Protein AF-A0A2S7T5H2-F1 (afdb_monomer_lite)

Radius of gyration: 24.54 Å; chains: 1; bounding box: 78×49×72 Å

Structure (mmCIF, N/CA/C/O backbone):
data_AF-A0A2S7T5H2-F1
#
_entry.id   AF-A0A2S7T5H2-F1
#
loop_
_atom_site.group_PDB
_atom_site.id
_atom_site.type_symbol
_atom_site.label_atom_id
_atom_site.label_alt_id
_atom_site.label_comp_id
_atom_site.label_asym_id
_atom_site.label_entity_id
_atom_site.label_seq_id
_atom_site.pdbx_PDB_ins_code
_atom_site.Cartn_x
_atom_site.Cartn_y
_atom_site.Cartn_z
_atom_site.occupancy
_atom_site.B_iso_or_equiv
_atom_site.auth_seq_id
_atom_site.auth_comp_id
_atom_site.auth_asym_id
_atom_site.auth_atom_id
_atom_site.pdbx_PDB_model_num
ATOM 1 N N . MET A 1 1 ? 36.078 -33.118 -36.256 1.00 51.78 1 MET A N 1
ATOM 2 C CA . MET A 1 1 ? 34.984 -33.025 -35.259 1.00 51.78 1 MET A CA 1
ATOM 3 C C . MET A 1 1 ? 35.254 -32.092 -34.068 1.00 51.78 1 MET A C 1
ATOM 5 O O . MET A 1 1 ? 34.296 -31.678 -33.442 1.00 51.78 1 MET A O 1
ATOM 9 N N . LYS A 1 2 ? 36.499 -31.677 -33.762 1.00 50.22 2 LYS A N 1
ATOM 10 C CA . LYS A 1 2 ? 36.780 -30.757 -32.631 1.00 50.22 2 LYS A CA 1
ATOM 11 C C . LYS A 1 2 ? 36.520 -29.261 -32.909 1.00 50.22 2 LYS A C 1
ATOM 13 O O . LYS A 1 2 ? 36.344 -28.498 -31.971 1.00 50.22 2 LYS A O 1
ATOM 18 N N . LYS A 1 3 ? 36.456 -28.838 -34.181 1.00 55.59 3 LYS A N 1
ATOM 19 C CA . LYS A 1 3 ? 36.295 -27.418 -34.568 1.00 55.59 3 LYS A CA 1
ATOM 20 C C . LYS A 1 3 ? 34.864 -26.875 -34.411 1.00 55.59 3 LYS A C 1
ATOM 22 O O . LYS A 1 3 ? 34.695 -25.672 -34.287 1.00 55.59 3 LYS A O 1
ATOM 27 N N . TYR A 1 4 ? 33.855 -27.747 -34.354 1.00 61.84 4 TYR A N 1
ATOM 28 C CA . TYR A 1 4 ? 32.453 -27.348 -34.154 1.00 61.84 4 TYR A CA 1
ATOM 29 C C . TYR A 1 4 ? 32.050 -27.272 -32.673 1.00 61.84 4 TYR A C 1
ATOM 31 O O . TYR A 1 4 ? 31.053 -26.639 -32.345 1.00 61.84 4 TYR A O 1
ATOM 39 N N . LEU A 1 5 ? 32.849 -27.854 -31.768 1.00 54.78 5 LEU A N 1
ATOM 40 C CA . LEU A 1 5 ? 32.591 -27.816 -30.324 1.00 54.78 5 LEU A CA 1
ATOM 41 C C . LEU A 1 5 ? 32.788 -26.401 -29.745 1.00 54.78 5 LEU A C 1
ATOM 43 O O . LEU A 1 5 ? 32.060 -25.991 -28.850 1.00 54.78 5 LEU A O 1
ATOM 47 N N . LEU A 1 6 ? 33.720 -25.628 -30.315 1.00 53.41 6 LEU A N 1
ATOM 48 C CA . LEU A 1 6 ? 33.938 -24.219 -29.965 1.00 53.41 6 LEU A CA 1
ATOM 49 C C . LEU A 1 6 ? 32.819 -23.299 -30.479 1.00 53.41 6 LEU A C 1
ATOM 51 O O . LEU A 1 6 ? 32.492 -22.318 -29.820 1.00 53.41 6 LEU A O 1
ATOM 55 N N . LEU A 1 7 ? 32.187 -23.639 -31.610 1.00 53.66 7 LEU A N 1
ATOM 56 C CA . LEU A 1 7 ? 31.058 -22.875 -32.151 1.00 53.66 7 LEU A CA 1
ATOM 57 C C . LEU A 1 7 ? 29.804 -23.026 -31.270 1.00 53.66 7 LEU A C 1
ATOM 59 O O . LEU A 1 7 ? 29.062 -22.069 -31.074 1.00 53.66 7 LEU A O 1
ATOM 63 N N . LEU A 1 8 ? 29.602 -24.213 -30.689 1.00 53.59 8 LEU A N 1
ATOM 64 C CA . LEU A 1 8 ? 28.464 -24.508 -29.811 1.00 53.59 8 LEU A CA 1
ATOM 65 C C . LEU A 1 8 ? 28.599 -23.841 -28.428 1.00 53.59 8 LEU A C 1
ATOM 67 O O . LEU A 1 8 ? 27.596 -23.482 -27.817 1.00 53.59 8 LEU A O 1
ATOM 71 N N . LEU A 1 9 ? 29.835 -23.600 -27.972 1.00 53.38 9 LEU A N 1
ATOM 72 C CA . LEU A 1 9 ? 30.137 -22.865 -26.736 1.00 53.38 9 LEU A CA 1
ATOM 73 C C . LEU A 1 9 ? 29.983 -21.338 -26.891 1.00 53.38 9 LEU A C 1
ATOM 75 O O . LEU A 1 9 ? 29.712 -20.652 -25.910 1.00 53.38 9 LEU A O 1
ATOM 79 N N . GLY A 1 10 ? 30.096 -20.808 -28.115 1.00 52.75 10 GLY A N 1
ATOM 80 C CA . GLY A 1 10 ? 29.896 -19.382 -28.408 1.00 52.75 10 GLY A CA 1
ATOM 81 C C . GLY A 1 10 ? 28.429 -18.931 -28.396 1.00 52.75 10 GLY A C 1
ATOM 82 O O . GLY A 1 10 ? 28.148 -17.779 -28.078 1.00 52.75 10 GLY A O 1
ATOM 83 N N . ILE A 1 11 ? 27.480 -19.831 -28.677 1.00 55.59 11 ILE A N 1
ATOM 84 C CA . ILE A 1 11 ? 26.038 -19.508 -28.718 1.00 55.59 11 ILE A CA 1
ATOM 85 C C . ILE A 1 11 ? 25.445 -19.389 -27.298 1.00 55.59 11 ILE A C 1
ATOM 87 O O . ILE A 1 11 ? 24.488 -18.648 -27.085 1.00 55.59 11 ILE A O 1
ATOM 91 N N . ALA A 1 12 ? 26.053 -20.038 -26.299 1.00 53.06 12 ALA A N 1
ATOM 92 C CA . ALA A 1 12 ? 25.627 -19.961 -24.898 1.00 53.06 12 ALA A CA 1
ATOM 93 C C . ALA A 1 12 ? 26.000 -18.636 -24.198 1.00 53.06 12 ALA A C 1
ATOM 95 O O . ALA A 1 12 ? 25.532 -18.378 -23.092 1.00 53.06 12 ALA A O 1
ATOM 96 N N . ALA A 1 13 ? 26.822 -17.791 -24.832 1.00 50.38 13 ALA A N 1
ATOM 97 C CA . ALA A 1 13 ? 27.220 -16.482 -24.312 1.00 50.38 13 ALA A CA 1
ATOM 98 C C . ALA A 1 13 ? 26.297 -15.335 -24.766 1.00 50.38 13 ALA A C 1
ATOM 100 O O . ALA A 1 13 ? 26.603 -14.170 -24.506 1.00 50.38 13 ALA A O 1
ATOM 101 N N . LEU A 1 14 ? 25.169 -15.639 -25.424 1.00 53.03 14 LEU A N 1
ATOM 102 C CA . LEU A 1 14 ? 24.100 -14.664 -25.629 1.00 53.03 14 LEU A CA 1
ATOM 103 C C . LEU A 1 14 ? 23.556 -14.266 -24.258 1.00 53.03 14 LEU A C 1
ATOM 105 O O . LEU A 1 14 ? 22.725 -14.954 -23.666 1.00 53.03 14 LEU A O 1
ATOM 109 N N . GLN A 1 15 ? 24.094 -13.166 -23.738 1.00 51.53 15 GLN A N 1
ATOM 110 C CA . GLN A 1 15 ? 23.648 -12.555 -22.504 1.00 51.53 15 GLN A CA 1
ATOM 111 C C . GLN A 1 15 ? 22.156 -12.280 -22.622 1.00 51.53 15 GLN A C 1
ATOM 113 O O . GLN A 1 15 ? 21.706 -11.437 -23.398 1.00 51.53 15 GLN A O 1
ATOM 118 N N . ILE A 1 16 ? 21.387 -13.038 -21.849 1.00 58.47 16 ILE A N 1
ATOM 119 C CA . ILE A 1 16 ? 19.992 -12.752 -21.581 1.00 58.47 16 ILE A CA 1
ATOM 120 C C . ILE A 1 16 ? 20.013 -11.433 -20.807 1.00 58.47 16 ILE A C 1
ATOM 122 O O . ILE A 1 16 ? 20.177 -11.432 -19.589 1.00 58.47 16 ILE A O 1
ATOM 126 N N . ASN A 1 17 ? 19.909 -10.304 -21.511 1.00 60.06 17 ASN A N 1
ATOM 127 C CA . ASN A 1 17 ? 19.588 -9.019 -20.902 1.00 60.06 17 ASN A CA 1
ATOM 128 C C . ASN A 1 17 ? 18.164 -9.151 -20.359 1.00 60.06 17 ASN A C 1
ATOM 130 O O . ASN A 1 17 ? 17.188 -8.855 -21.048 1.00 60.06 17 ASN A O 1
ATOM 134 N N . ALA A 1 18 ? 18.038 -9.724 -19.163 1.00 67.00 18 ALA A N 1
ATOM 135 C CA . ALA A 1 18 ? 16.755 -9.907 -18.522 1.00 67.00 18 ALA A CA 1
ATOM 136 C C . ALA A 1 18 ? 16.151 -8.520 -18.298 1.00 67.00 18 ALA A C 1
ATOM 138 O O . ALA A 1 18 ? 16.753 -7.667 -17.653 1.00 67.00 18 ALA A O 1
ATOM 139 N N . GLN A 1 19 ? 14.976 -8.301 -18.877 1.00 81.00 19 GLN A N 1
ATOM 140 C CA . GLN A 1 19 ? 14.151 -7.141 -18.586 1.00 81.00 19 GLN A CA 1
ATOM 141 C C . GLN A 1 19 ? 13.723 -7.216 -17.123 1.00 81.00 19 GLN A C 1
ATOM 143 O O . GLN A 1 19 ? 13.052 -8.182 -16.741 1.00 81.00 19 GLN A O 1
ATOM 148 N N . THR A 1 20 ? 14.118 -6.233 -16.316 1.00 88.69 20 THR A N 1
ATOM 149 C CA . THR A 1 20 ? 13.846 -6.228 -14.874 1.00 88.69 20 THR A CA 1
ATOM 150 C C . THR A 1 20 ? 13.234 -4.915 -14.423 1.00 88.69 20 THR A C 1
ATOM 152 O O . THR A 1 20 ? 13.691 -3.841 -14.807 1.00 88.69 20 THR A O 1
ATOM 155 N N . VAL A 1 21 ? 12.204 -5.014 -13.584 1.00 92.81 21 VAL A N 1
ATOM 156 C CA . VAL A 1 21 ? 11.556 -3.886 -12.908 1.00 92.81 21 VAL A CA 1
ATOM 157 C C . VAL A 1 21 ? 11.598 -4.138 -11.407 1.00 92.81 21 VAL A C 1
ATOM 159 O O . VAL A 1 21 ? 10.863 -4.982 -10.895 1.00 92.81 21 VAL A O 1
ATOM 162 N N . GLU A 1 22 ? 12.450 -3.406 -10.700 1.00 95.62 22 GLU A N 1
ATOM 163 C CA . GLU A 1 22 ? 12.678 -3.584 -9.265 1.00 95.62 22 GLU A CA 1
ATOM 164 C C . GLU A 1 22 ? 12.319 -2.310 -8.510 1.00 95.62 22 GLU A C 1
ATOM 166 O O . GLU A 1 22 ? 12.604 -1.196 -8.947 1.00 95.62 22 GLU A O 1
ATOM 171 N N . GLY A 1 23 ? 11.682 -2.454 -7.352 1.00 97.06 23 GLY A N 1
ATOM 172 C CA . GLY A 1 23 ? 11.267 -1.288 -6.590 1.00 97.06 23 GLY A CA 1
ATOM 173 C C . GLY A 1 23 ? 10.678 -1.603 -5.231 1.00 97.06 23 GLY A C 1
ATOM 174 O O . GLY A 1 23 ? 10.750 -2.720 -4.712 1.00 97.06 23 GLY A O 1
ATOM 175 N N . LYS A 1 24 ? 10.095 -0.581 -4.612 1.00 98.38 24 LYS A N 1
ATOM 176 C CA . LYS A 1 24 ? 9.471 -0.682 -3.295 1.00 98.38 24 LYS A CA 1
ATOM 177 C C . LYS A 1 24 ? 8.412 0.383 -3.073 1.00 98.38 24 LYS A C 1
ATOM 179 O O . LYS A 1 24 ? 8.533 1.518 -3.531 1.00 98.38 24 LYS A O 1
ATOM 184 N N . LEU A 1 25 ? 7.426 0.015 -2.269 1.00 98.31 25 LEU A N 1
ATOM 185 C CA . LEU A 1 25 ? 6.516 0.936 -1.613 1.00 98.31 25 LEU A CA 1
ATOM 186 C C . LEU A 1 25 ? 6.963 1.164 -0.171 1.00 98.31 25 LEU A C 1
ATOM 188 O O . LEU A 1 25 ? 7.441 0.253 0.508 1.00 98.31 25 LEU A O 1
ATOM 192 N N . THR A 1 26 ? 6.786 2.386 0.317 1.00 98.38 26 THR A N 1
ATOM 193 C CA . THR A 1 26 ? 6.991 2.720 1.728 1.00 98.38 26 THR A CA 1
ATOM 194 C C . THR A 1 26 ? 5.919 3.679 2.217 1.00 98.38 26 THR A C 1
ATOM 196 O O . THR A 1 26 ? 5.378 4.462 1.440 1.00 98.38 26 THR A O 1
ATOM 199 N N . LEU A 1 27 ? 5.631 3.628 3.514 1.00 97.88 27 LEU A N 1
ATOM 200 C CA . LEU A 1 27 ? 4.761 4.560 4.214 1.00 97.88 27 LEU A CA 1
ATOM 201 C C . LEU A 1 27 ? 5.611 5.319 5.225 1.00 97.88 27 LEU A C 1
ATOM 203 O O . LEU A 1 27 ? 6.198 4.704 6.118 1.00 97.88 27 LEU A O 1
ATOM 207 N N . ASN A 1 28 ? 5.734 6.635 5.054 1.00 96.62 28 ASN A N 1
ATOM 208 C CA . ASN A 1 28 ? 6.635 7.469 5.860 1.00 96.62 28 ASN A CA 1
ATOM 209 C C . ASN A 1 28 ? 8.066 6.879 5.923 1.00 96.62 28 ASN A C 1
ATOM 211 O O . ASN A 1 28 ? 8.692 6.822 6.980 1.00 96.62 28 ASN A O 1
ATOM 215 N N . GLY A 1 29 ? 8.554 6.360 4.788 1.00 96.69 29 GLY A N 1
ATOM 216 C CA . GLY A 1 29 ? 9.884 5.754 4.650 1.00 96.69 29 GLY A CA 1
ATOM 217 C C . GLY A 1 29 ? 10.025 4.316 5.166 1.00 96.69 29 GLY A C 1
ATOM 218 O O . GLY A 1 29 ? 11.095 3.729 5.018 1.00 96.69 29 GLY A O 1
ATOM 219 N N . LYS A 1 30 ? 8.971 3.712 5.731 1.00 98.06 30 LYS A N 1
ATOM 220 C CA . LYS A 1 30 ? 8.996 2.342 6.270 1.00 98.06 30 LYS A CA 1
ATOM 221 C C . LYS A 1 30 ? 8.256 1.364 5.357 1.00 98.06 30 LYS A C 1
ATOM 223 O O . LYS A 1 30 ? 7.180 1.674 4.858 1.00 98.06 30 LYS A O 1
ATOM 228 N N . SER A 1 31 ? 8.799 0.160 5.174 1.00 97.12 31 SER A N 1
ATOM 229 C CA . SER A 1 31 ? 8.114 -0.942 4.470 1.00 97.12 31 SER A CA 1
ATOM 230 C C . SER A 1 31 ? 7.052 -1.624 5.338 1.00 97.12 31 SER A C 1
ATOM 232 O O . SER A 1 31 ? 6.100 -2.199 4.817 1.00 97.12 31 SER A O 1
ATOM 234 N N . LYS A 1 32 ? 7.192 -1.542 6.668 1.00 98.19 32 LYS A N 1
ATOM 235 C CA . LYS A 1 32 ? 6.207 -2.024 7.637 1.00 98.19 32 LYS A CA 1
ATOM 236 C C . LYS A 1 32 ? 6.018 -1.027 8.776 1.00 98.19 32 LYS A C 1
ATOM 238 O O . LYS A 1 32 ? 7.002 -0.549 9.340 1.00 98.19 32 LYS A O 1
ATOM 243 N N . THR A 1 33 ? 4.774 -0.722 9.143 1.00 97.62 33 THR A N 1
ATOM 244 C CA . THR A 1 33 ? 4.488 0.173 10.276 1.00 97.62 33 THR A CA 1
ATOM 245 C C . THR A 1 33 ? 3.151 -0.121 10.970 1.00 97.62 33 THR A C 1
ATOM 247 O O . THR A 1 33 ? 2.393 -0.995 10.545 1.00 97.62 33 THR A O 1
ATOM 250 N N . THR A 1 34 ? 2.882 0.593 12.059 1.00 96.75 34 THR A N 1
ATOM 251 C CA . THR A 1 34 ? 1.607 0.586 12.781 1.00 96.75 34 THR A CA 1
ATOM 252 C C . THR A 1 34 ? 1.130 2.028 12.891 1.00 96.75 34 THR A C 1
ATOM 254 O O . THR A 1 34 ? 1.913 2.903 13.253 1.00 96.75 34 THR A O 1
ATOM 257 N N . LEU A 1 35 ? -0.128 2.270 12.539 1.00 94.50 35 LEU A N 1
ATOM 258 C CA . LEU A 1 35 ? -0.791 3.561 12.617 1.00 94.50 35 LEU A CA 1
ATOM 259 C C . LEU A 1 35 ? -1.656 3.598 13.873 1.00 94.50 35 LEU A C 1
ATOM 261 O O . LEU A 1 35 ? -2.381 2.646 14.175 1.00 94.50 35 LEU A O 1
ATOM 265 N N . GLU A 1 36 ? -1.595 4.717 14.578 1.00 90.56 36 GLU A N 1
ATOM 266 C CA . GLU A 1 36 ? -2.522 5.035 15.656 1.00 90.56 36 GLU A CA 1
ATOM 267 C C . GLU A 1 36 ? -3.653 5.871 15.069 1.00 90.56 36 GLU A C 1
ATOM 269 O O . GLU A 1 36 ? -3.412 6.935 14.500 1.00 90.56 36 GLU A O 1
ATOM 274 N N . LEU A 1 37 ? -4.877 5.348 15.143 1.00 88.75 37 LEU A N 1
ATOM 275 C CA . LEU A 1 37 ? -6.055 6.015 14.602 1.00 88.75 37 LEU A CA 1
ATOM 276 C C . LEU A 1 37 ? -6.836 6.684 15.729 1.00 88.75 37 LEU A C 1
ATOM 278 O O . LEU A 1 37 ? -7.105 6.072 16.761 1.00 88.75 37 LEU A O 1
ATOM 282 N N . GLU A 1 38 ? -7.234 7.931 15.501 1.00 83.25 38 GLU A N 1
ATOM 283 C CA . GLU A 1 38 ? -8.047 8.722 16.436 1.00 83.25 38 GLU A CA 1
ATOM 284 C C . GLU A 1 38 ? -9.529 8.298 16.415 1.00 83.25 38 GLU A C 1
ATOM 286 O O . GLU A 1 38 ? -10.304 8.601 17.329 1.00 83.25 38 GLU A O 1
ATOM 291 N N . SER A 1 39 ? -9.938 7.559 15.380 1.00 85.19 39 SER A N 1
ATOM 292 C CA . SER A 1 39 ? -11.305 7.084 15.207 1.00 85.19 39 SER A CA 1
ATOM 293 C C . SER A 1 39 ? -11.390 5.769 14.436 1.00 85.19 39 SER A C 1
ATOM 295 O O . SER A 1 39 ? -10.454 5.321 13.775 1.00 85.19 39 SER A O 1
ATOM 297 N N . ASN A 1 40 ? -12.587 5.185 14.473 1.00 86.81 40 ASN A N 1
ATOM 298 C CA . ASN A 1 40 ? -12.949 3.999 13.706 1.00 86.81 40 ASN A CA 1
ATOM 299 C C . ASN A 1 40 ? -13.530 4.383 12.329 1.00 86.81 40 ASN A C 1
ATOM 301 O O . ASN A 1 40 ? -14.465 3.743 11.858 1.00 86.81 40 ASN A O 1
ATOM 305 N N . SER A 1 41 ? -13.035 5.455 11.701 1.00 86.12 41 SER A N 1
ATOM 306 C CA . SER A 1 41 ? -13.547 5.965 10.422 1.00 86.12 41 SER A CA 1
ATOM 307 C C . SER A 1 41 ? -12.530 5.783 9.296 1.00 86.12 41 SER A C 1
ATOM 309 O O . SER A 1 41 ? -11.441 6.359 9.313 1.00 86.12 41 SER A O 1
ATOM 311 N N . ALA A 1 42 ? -12.903 5.014 8.271 1.00 86.56 42 ALA A N 1
ATOM 312 C CA . ALA A 1 42 ? -12.120 4.879 7.043 1.00 86.56 42 ALA A CA 1
ATOM 313 C C . ALA A 1 42 ? -11.990 6.225 6.310 1.00 86.56 42 ALA A C 1
ATOM 315 O O . ALA A 1 42 ? -10.983 6.475 5.649 1.00 86.56 42 ALA A O 1
ATOM 316 N N . VAL A 1 43 ? -12.987 7.106 6.458 1.00 85.56 43 VAL A N 1
ATOM 317 C CA . VAL A 1 43 ? -12.978 8.461 5.889 1.00 85.56 43 VAL A CA 1
ATOM 318 C C . VAL A 1 43 ? -11.930 9.330 6.580 1.00 85.56 43 VAL A C 1
ATOM 320 O O . VAL A 1 43 ? -11.188 10.045 5.910 1.00 85.56 43 VAL A O 1
ATOM 323 N N . GLU A 1 44 ? -11.819 9.253 7.906 1.00 88.25 44 GLU A N 1
ATOM 324 C CA . GLU A 1 44 ? -10.787 9.995 8.639 1.00 88.25 44 GLU A CA 1
ATOM 325 C C . GLU A 1 44 ? -9.386 9.447 8.358 1.00 88.25 44 GLU A C 1
ATOM 327 O O . GLU A 1 44 ? -8.458 10.230 8.144 1.00 88.25 44 GLU A O 1
ATOM 332 N N . LEU A 1 45 ? -9.238 8.120 8.256 1.00 90.69 45 LEU A N 1
ATOM 333 C CA . LEU A 1 45 ? -7.994 7.505 7.792 1.00 90.69 45 LEU A CA 1
ATOM 334 C C . LEU A 1 45 ? -7.608 8.051 6.414 1.00 90.69 45 LEU A C 1
ATOM 336 O O . LEU A 1 45 ? -6.487 8.514 6.223 1.00 90.69 45 LEU A O 1
ATOM 340 N N . PHE A 1 46 ? -8.541 8.057 5.463 1.00 89.31 46 PHE A N 1
ATOM 341 C CA . PHE A 1 46 ? -8.310 8.604 4.130 1.00 89.31 46 PHE A CA 1
ATOM 342 C C . PHE A 1 46 ? -7.903 10.079 4.161 1.00 89.31 46 PHE A C 1
ATOM 344 O O . PHE A 1 46 ? -6.934 10.470 3.509 1.00 89.31 46 PHE A O 1
ATOM 351 N N . LYS A 1 47 ? -8.592 10.891 4.967 1.00 90.44 47 LYS A N 1
ATOM 352 C CA . LYS A 1 47 ? -8.256 12.301 5.172 1.00 90.44 47 LYS A CA 1
ATOM 353 C C . LYS A 1 47 ? -6.815 12.468 5.667 1.00 90.44 47 LYS A C 1
ATOM 355 O O . LYS A 1 47 ? -6.099 13.310 5.135 1.00 90.44 47 LYS A O 1
ATOM 360 N N . ALA A 1 48 ? -6.343 11.621 6.583 1.00 92.50 48 ALA A N 1
ATOM 361 C CA . ALA A 1 48 ? -4.957 11.660 7.056 1.00 92.50 48 ALA A CA 1
ATOM 362 C C . ALA A 1 48 ? -3.922 11.408 5.937 1.00 92.50 48 ALA A C 1
ATOM 364 O O . ALA A 1 48 ? -2.860 12.037 5.929 1.00 92.50 48 ALA A O 1
ATOM 365 N N . PHE A 1 49 ? -4.228 10.551 4.955 1.00 93.19 49 PHE A N 1
ATOM 366 C CA . PHE A 1 49 ? -3.390 10.398 3.755 1.00 93.19 49 PHE A CA 1
ATOM 367 C C . PHE A 1 49 ? -3.445 11.640 2.853 1.00 93.19 49 PHE A C 1
ATOM 369 O O . PHE A 1 49 ? -2.403 12.115 2.400 1.00 93.19 49 PHE A O 1
ATOM 376 N N . LYS A 1 50 ? -4.637 12.210 2.624 1.00 90.88 50 LYS A N 1
ATOM 377 C CA . LYS A 1 50 ? -4.813 13.441 1.824 1.00 90.88 50 LYS A CA 1
ATOM 378 C C . LYS A 1 50 ? -4.053 14.629 2.406 1.00 90.88 50 LYS A C 1
ATOM 380 O O . LYS A 1 50 ? -3.457 15.403 1.663 1.00 90.88 50 LYS A O 1
ATOM 385 N N . GLU A 1 51 ? -4.041 14.738 3.729 1.00 93.62 51 GLU A N 1
ATOM 386 C CA . GLU A 1 51 ? -3.334 15.771 4.491 1.00 93.62 51 GLU A CA 1
ATOM 387 C C . GLU A 1 51 ? -1.837 15.472 4.670 1.00 93.62 51 GLU A C 1
ATOM 389 O O . GLU A 1 51 ? -1.148 16.184 5.395 1.00 93.62 51 GLU A O 1
ATOM 394 N N . LYS A 1 52 ? -1.309 14.435 4.003 1.00 92.25 52 LYS A N 1
ATOM 395 C CA . LYS A 1 52 ? 0.110 14.048 4.024 1.00 92.25 52 LYS A CA 1
ATOM 396 C C . LYS A 1 52 ? 0.654 13.669 5.410 1.00 92.25 52 LYS A C 1
ATOM 398 O O . LYS A 1 52 ? 1.875 13.631 5.578 1.00 92.25 52 LYS A O 1
ATOM 403 N N . LYS A 1 53 ? -0.209 13.329 6.380 1.00 94.19 53 LYS A N 1
ATOM 404 C CA . LYS A 1 53 ? 0.211 12.710 7.656 1.00 94.19 53 LYS A CA 1
ATOM 405 C C . LYS A 1 53 ? 0.819 11.324 7.407 1.00 94.19 53 LYS A C 1
ATOM 407 O O . LYS A 1 53 ? 1.780 10.917 8.061 1.00 94.19 53 LYS A O 1
ATOM 412 N N . TYR A 1 54 ? 0.275 10.623 6.413 1.00 94.75 54 TYR A N 1
ATOM 413 C CA . TYR A 1 54 ? 0.769 9.342 5.925 1.00 94.75 54 TYR A CA 1
ATOM 414 C C . TYR A 1 54 ? 1.109 9.452 4.437 1.00 94.75 54 TYR A C 1
ATOM 416 O O . TYR A 1 54 ? 0.230 9.644 3.600 1.00 94.75 54 TYR A O 1
ATOM 424 N N . GLN A 1 55 ? 2.395 9.359 4.108 1.00 95.62 55 GLN A N 1
ATOM 425 C CA . GLN A 1 55 ? 2.915 9.545 2.757 1.00 95.62 55 GLN A CA 1
ATOM 426 C C . GLN A 1 55 ? 3.351 8.206 2.176 1.00 95.62 55 GLN A C 1
ATOM 428 O O . GLN A 1 55 ? 4.313 7.593 2.651 1.00 95.62 55 GLN A O 1
ATOM 433 N N . LEU A 1 56 ? 2.635 7.760 1.143 1.00 96.94 56 LEU A N 1
ATOM 434 C CA . LEU A 1 56 ? 3.024 6.610 0.337 1.00 96.94 56 LEU A CA 1
ATOM 435 C C . LEU A 1 56 ? 4.069 7.055 -0.675 1.00 96.94 56 LEU A C 1
ATOM 437 O O . LEU A 1 56 ? 3.813 7.941 -1.485 1.00 96.94 56 LEU A O 1
ATOM 441 N N . ARG A 1 57 ? 5.236 6.424 -0.639 1.00 97.62 57 ARG A N 1
ATOM 442 C CA . ARG A 1 57 ? 6.318 6.659 -1.591 1.00 97.62 57 ARG A CA 1
ATOM 443 C C . ARG A 1 57 ? 6.560 5.389 -2.386 1.00 97.62 57 ARG A C 1
ATOM 445 O O .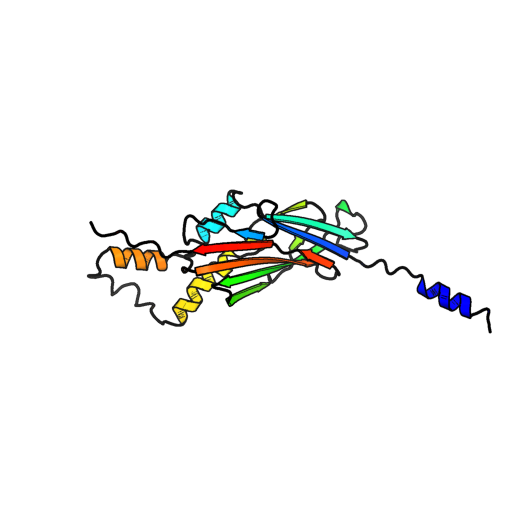 ARG A 1 57 ? 6.697 4.313 -1.800 1.00 97.62 57 ARG A O 1
ATOM 452 N N . PHE A 1 58 ? 6.608 5.535 -3.699 1.00 98.12 58 PHE A N 1
ATOM 453 C CA . PHE A 1 58 ? 6.917 4.486 -4.651 1.00 98.12 58 PHE A CA 1
ATOM 454 C C . PHE A 1 58 ? 8.229 4.836 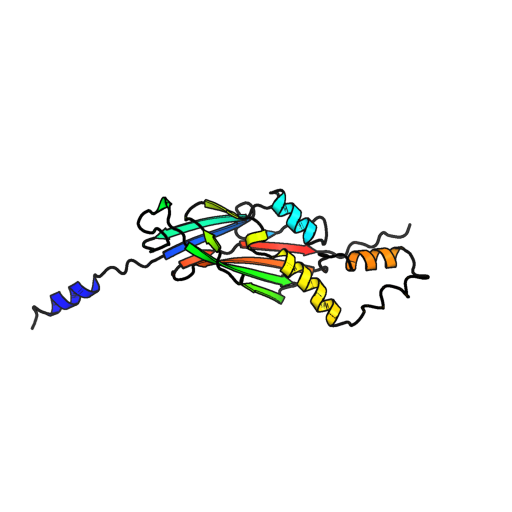-5.334 1.00 98.12 58 PHE A C 1
ATOM 456 O O . PHE A 1 58 ? 8.366 5.916 -5.902 1.00 98.12 58 PHE A O 1
ATOM 463 N N . VAL A 1 59 ? 9.192 3.925 -5.238 1.00 97.50 59 VAL A N 1
ATOM 464 C CA . VAL A 1 59 ? 10.480 4.050 -5.914 1.00 97.50 59 VAL A CA 1
ATOM 465 C C . VAL A 1 59 ? 10.688 2.804 -6.739 1.00 97.50 59 VAL A C 1
ATOM 467 O O . VAL A 1 59 ? 10.585 1.701 -6.193 1.00 97.50 59 VAL A O 1
ATOM 470 N N . TYR A 1 60 ? 10.991 2.962 -8.019 1.00 95.88 60 TYR A N 1
ATOM 471 C CA . TYR A 1 60 ? 11.369 1.830 -8.847 1.00 95.88 60 TYR A CA 1
ATOM 472 C C . TYR A 1 60 ? 12.337 2.221 -9.955 1.00 95.88 60 TYR A C 1
ATOM 474 O O . TYR A 1 60 ? 12.355 3.356 -10.429 1.00 95.88 60 TYR A O 1
ATOM 482 N N . GLU A 1 61 ? 13.111 1.237 -10.378 1.00 92.94 61 GLU A N 1
ATOM 483 C CA . GLU A 1 61 ? 14.031 1.310 -11.499 1.00 92.94 61 GLU A CA 1
ATOM 484 C C . GLU A 1 61 ? 13.666 0.229 -12.509 1.00 92.94 61 GLU A C 1
ATOM 486 O O . GLU A 1 61 ? 12.982 -0.754 -12.193 1.00 92.94 61 GLU A O 1
ATOM 491 N N . ALA A 1 62 ? 14.077 0.442 -13.753 1.00 90.00 62 ALA A N 1
ATOM 492 C CA . ALA A 1 62 ? 13.757 -0.473 -14.824 1.00 90.00 62 ALA A CA 1
ATOM 493 C C . ALA A 1 62 ? 14.917 -0.569 -15.813 1.00 90.00 62 ALA A C 1
ATOM 495 O O . ALA A 1 62 ? 15.361 0.440 -16.368 1.00 90.00 62 ALA A O 1
ATOM 496 N N . ASP A 1 63 ? 15.358 -1.799 -16.060 1.00 86.19 63 ASP A N 1
ATOM 497 C CA . ASP A 1 63 ? 16.511 -2.104 -16.894 1.00 86.19 63 ASP A CA 1
ATOM 498 C C . ASP A 1 63 ? 16.107 -2.933 -18.107 1.00 86.19 63 ASP A C 1
ATOM 500 O O . ASP A 1 63 ? 15.342 -3.895 -18.013 1.00 86.19 63 ASP A O 1
ATOM 504 N N . ASN A 1 64 ? 16.648 -2.547 -19.267 1.00 78.00 64 ASN A N 1
ATOM 505 C CA . ASN A 1 64 ? 16.474 -3.217 -20.562 1.00 78.00 64 ASN A CA 1
ATOM 506 C C . ASN A 1 64 ? 15.017 -3.405 -21.031 1.00 78.00 64 ASN A C 1
ATOM 508 O O . ASN A 1 64 ? 14.766 -4.145 -21.976 1.00 78.00 64 ASN A O 1
ATOM 512 N N . VAL A 1 65 ? 14.063 -2.725 -20.401 1.00 78.69 65 VAL A N 1
ATOM 513 C CA . VAL A 1 65 ? 12.625 -2.793 -20.685 1.00 78.69 65 VAL A CA 1
ATOM 514 C C . VAL A 1 65 ? 12.203 -1.914 -21.864 1.00 78.69 65 VAL A C 1
ATOM 516 O O . VAL A 1 65 ? 12.611 -0.758 -21.982 1.00 78.69 65 VAL A O 1
ATOM 519 N N . GLU A 1 66 ? 11.321 -2.443 -22.713 1.00 72.38 66 GLU A N 1
ATOM 520 C CA . GLU A 1 66 ? 10.708 -1.709 -23.826 1.00 72.38 66 GLU A CA 1
ATOM 521 C C . GLU A 1 66 ? 9.342 -1.116 -23.430 1.00 72.38 66 GLU A C 1
ATOM 523 O O . GLU A 1 66 ? 8.289 -1.613 -23.817 1.00 72.38 66 GLU A O 1
ATOM 528 N N . GLY A 1 67 ? 9.339 -0.038 -22.638 1.00 65.38 67 GLY A N 1
ATOM 529 C CA . GLY A 1 67 ? 8.106 0.686 -22.291 1.00 65.38 67 GLY A CA 1
ATOM 530 C C . GLY A 1 67 ? 7.503 1.512 -23.438 1.00 65.38 67 GLY A C 1
ATOM 531 O O . GLY A 1 67 ? 8.108 1.704 -24.499 1.00 65.38 67 GLY A O 1
ATOM 532 N N . LEU A 1 68 ? 6.324 2.107 -23.206 1.00 61.59 68 LEU A N 1
ATOM 533 C CA . LEU A 1 68 ? 5.866 3.203 -24.072 1.00 61.59 68 LEU A CA 1
ATOM 534 C C . LEU A 1 68 ? 6.945 4.290 -24.039 1.00 61.59 68 LEU A C 1
ATOM 536 O O . LEU A 1 68 ? 7.363 4.696 -22.959 1.00 61.59 68 LEU A O 1
ATOM 540 N N . TYR A 1 69 ? 7.410 4.715 -25.215 1.00 65.12 69 TYR A N 1
ATOM 541 C CA . TYR A 1 69 ? 8.543 5.633 -25.394 1.00 65.12 69 TYR A CA 1
ATOM 542 C C . TYR A 1 69 ? 9.933 5.091 -24.995 1.00 65.12 69 TYR A C 1
ATOM 544 O O . TYR A 1 69 ? 10.834 5.892 -24.769 1.00 65.12 69 TYR A O 1
ATOM 552 N N . ALA A 1 70 ? 10.163 3.769 -25.004 1.00 62.97 70 ALA A N 1
ATOM 553 C CA . ALA A 1 70 ? 11.445 3.117 -24.661 1.00 62.97 70 ALA A CA 1
ATOM 554 C C . ALA A 1 70 ? 12.716 3.718 -25.299 1.00 62.97 70 ALA A C 1
ATOM 556 O O . ALA A 1 70 ? 13.803 3.617 -24.737 1.00 62.97 70 ALA A O 1
ATOM 557 N N . LYS A 1 71 ? 12.596 4.371 -26.465 1.00 66.19 71 LYS A N 1
ATOM 558 C CA . LYS A 1 71 ? 13.713 5.066 -27.131 1.00 66.19 71 LYS A CA 1
ATOM 559 C C . LYS A 1 71 ? 14.254 6.260 -26.332 1.00 66.19 71 LYS A C 1
ATOM 561 O O . LYS A 1 71 ? 15.367 6.701 -26.592 1.00 66.19 71 LYS A O 1
ATOM 566 N N . ASN A 1 72 ? 13.482 6.787 -25.383 1.00 69.38 72 ASN A N 1
ATOM 567 C CA . ASN A 1 72 ? 13.909 7.811 -24.442 1.00 69.38 72 ASN A CA 1
ATOM 568 C C . ASN A 1 72 ? 13.579 7.337 -23.018 1.00 69.38 72 ASN A C 1
ATOM 570 O O . ASN A 1 72 ? 12.417 7.352 -22.614 1.00 69.38 72 ASN A O 1
ATOM 574 N N . LYS A 1 73 ? 14.609 6.942 -22.256 1.00 63.53 73 LYS A N 1
ATOM 575 C CA . LYS A 1 73 ? 14.459 6.443 -20.878 1.00 63.53 73 LYS A CA 1
ATOM 576 C C . LYS A 1 73 ? 13.720 7.424 -19.957 1.00 63.53 73 LYS A C 1
ATOM 578 O O . LYS A 1 73 ? 12.974 6.974 -19.097 1.00 63.53 73 LYS A O 1
ATOM 583 N N . GLU A 1 74 ? 13.842 8.734 -20.176 1.00 66.56 74 GLU A N 1
ATOM 584 C CA . GLU A 1 74 ? 13.137 9.767 -19.395 1.00 66.56 74 GLU A CA 1
ATOM 585 C C . GLU A 1 74 ? 11.630 9.817 -19.687 1.00 66.56 74 GLU A C 1
ATOM 587 O O . GLU A 1 74 ? 10.858 10.375 -18.913 1.00 66.56 74 GLU A O 1
ATOM 592 N N . LYS A 1 75 ? 11.197 9.243 -20.814 1.00 69.38 75 LYS A N 1
ATOM 593 C CA . LYS A 1 75 ? 9.789 9.188 -21.231 1.00 69.38 75 LYS A CA 1
ATOM 594 C C . LYS A 1 75 ? 9.193 7.791 -21.103 1.00 69.38 75 LYS A C 1
ATOM 596 O O . LYS A 1 75 ? 8.025 7.611 -21.438 1.00 69.38 75 LYS A O 1
ATOM 601 N N . MET A 1 76 ? 9.970 6.816 -20.636 1.00 83.38 76 MET A N 1
ATOM 602 C CA . MET A 1 76 ? 9.534 5.431 -20.554 1.00 83.38 76 MET A CA 1
ATOM 603 C C . MET A 1 76 ? 8.441 5.257 -19.497 1.00 83.38 76 MET A C 1
ATOM 605 O O . MET A 1 76 ? 8.618 5.634 -18.341 1.00 83.38 76 MET A O 1
ATOM 609 N N . VAL A 1 77 ? 7.331 4.630 -19.885 1.00 89.12 77 VAL A N 1
ATOM 610 C CA . VAL A 1 77 ? 6.206 4.337 -18.988 1.00 89.12 77 VAL A CA 1
ATOM 611 C C . VAL A 1 77 ? 6.009 2.831 -18.843 1.00 89.12 77 VAL A C 1
ATOM 613 O O . VAL A 1 77 ? 5.943 2.112 -19.845 1.00 89.12 77 VAL A O 1
ATOM 616 N N . ILE A 1 78 ? 5.850 2.371 -17.598 1.00 91.94 78 ILE A N 1
ATOM 617 C CA . ILE A 1 78 ? 5.456 0.999 -17.255 1.00 91.94 78 ILE A CA 1
ATOM 618 C C . ILE A 1 78 ? 4.105 1.025 -16.547 1.00 91.94 78 ILE A C 1
ATOM 620 O O . ILE A 1 78 ? 3.839 1.873 -15.695 1.00 91.94 78 ILE A O 1
ATOM 624 N N . PHE A 1 79 ? 3.246 0.076 -16.905 1.00 93.56 79 PHE A N 1
ATOM 625 C CA . PHE A 1 79 ? 1.955 -0.120 -16.263 1.00 93.56 79 PHE A CA 1
ATOM 626 C C . PHE A 1 79 ? 2.073 -1.087 -15.092 1.00 93.56 79 PHE A C 1
ATOM 628 O O . PHE A 1 79 ? 2.766 -2.100 -15.184 1.00 93.56 79 PHE A O 1
ATOM 635 N N . PHE A 1 80 ? 1.345 -0.801 -14.017 1.00 95.06 80 PHE A N 1
ATOM 636 C CA . PHE A 1 80 ? 1.330 -1.627 -12.819 1.00 95.06 80 PHE A CA 1
ATOM 637 C C . PHE A 1 80 ? -0.091 -2.037 -12.448 1.00 95.06 80 PHE A C 1
ATOM 639 O O . PHE A 1 80 ? -0.983 -1.193 -12.334 1.00 95.06 80 PHE A O 1
ATOM 646 N N . ASN A 1 81 ? -0.289 -3.331 -12.194 1.00 95.00 81 ASN A N 1
ATOM 647 C CA . ASN A 1 81 ? -1.460 -3.808 -11.470 1.00 95.00 81 ASN A CA 1
ATOM 648 C C . ASN A 1 81 ? -1.308 -3.407 -10.006 1.00 95.00 81 ASN A C 1
ATOM 650 O O . ASN A 1 81 ? -0.327 -3.777 -9.359 1.00 95.00 81 ASN A O 1
ATOM 654 N N . VAL A 1 82 ? -2.279 -2.662 -9.487 1.00 95.38 82 VAL A N 1
ATOM 655 C CA . VAL A 1 82 ? -2.307 -2.262 -8.081 1.00 95.38 82 VAL A CA 1
ATOM 656 C C . VAL A 1 82 ? -3.179 -3.231 -7.301 1.00 95.38 82 VAL A C 1
ATOM 658 O O . VAL A 1 82 ? -4.328 -3.473 -7.684 1.00 95.38 82 VAL A O 1
ATOM 661 N N . VAL A 1 83 ? -2.634 -3.766 -6.211 1.00 94.25 83 VAL A N 1
ATOM 662 C CA . VAL A 1 83 ? -3.301 -4.763 -5.375 1.00 94.25 83 VAL A CA 1
ATOM 663 C C . VAL A 1 83 ? -3.368 -4.279 -3.934 1.00 94.25 83 VAL A C 1
ATOM 665 O O . VAL A 1 83 ? -2.348 -3.920 -3.339 1.00 94.25 83 VAL A O 1
ATOM 668 N N . THR A 1 84 ? -4.567 -4.343 -3.367 1.00 95.06 84 THR A N 1
ATOM 669 C CA . THR A 1 84 ? -4.855 -4.012 -1.971 1.00 95.06 84 THR A CA 1
ATOM 670 C C . THR A 1 84 ? -5.376 -5.247 -1.261 1.00 95.06 84 THR A C 1
ATOM 672 O O . THR A 1 84 ? -6.423 -5.793 -1.611 1.00 95.06 84 THR A O 1
ATOM 675 N N . THR A 1 85 ? -4.646 -5.680 -0.240 1.00 95.06 85 THR A N 1
ATOM 676 C CA . THR A 1 85 ? -5.030 -6.802 0.616 1.00 95.06 85 THR A CA 1
ATOM 677 C C . THR A 1 85 ? -5.371 -6.287 2.003 1.00 95.06 85 THR A C 1
ATOM 679 O O . THR A 1 85 ? -4.582 -5.576 2.621 1.00 95.06 85 THR A O 1
ATOM 682 N N . VAL A 1 86 ? -6.540 -6.676 2.506 1.00 94.25 86 VAL A N 1
ATOM 683 C CA . VAL A 1 86 ? -7.029 -6.316 3.836 1.00 94.25 86 VAL A CA 1
ATOM 684 C C . VAL A 1 86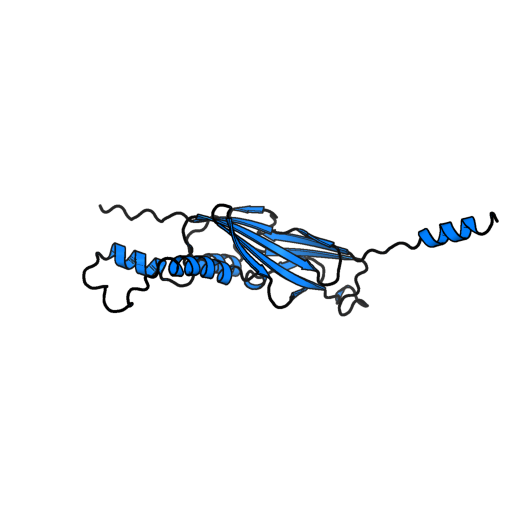 ? -7.269 -7.584 4.637 1.00 94.25 86 VAL A C 1
ATOM 686 O O . VAL A 1 86 ? -8.042 -8.462 4.235 1.00 94.25 86 VAL A O 1
ATOM 689 N N . LYS A 1 87 ? -6.612 -7.665 5.792 1.00 94.69 87 LYS A N 1
ATOM 690 C CA . LYS A 1 87 ? -6.847 -8.694 6.803 1.00 94.69 87 LYS A CA 1
ATOM 691 C C . LYS A 1 87 ? -7.412 -8.053 8.063 1.00 94.69 87 LYS A C 1
ATOM 693 O O . LYS A 1 87 ? -6.972 -6.968 8.438 1.00 94.69 87 LYS A O 1
ATOM 698 N N . ARG A 1 88 ? -8.334 -8.749 8.724 1.00 93.19 88 ARG A N 1
ATOM 699 C CA . ARG A 1 88 ? -8.838 -8.406 10.055 1.00 93.19 88 ARG A CA 1
ATOM 700 C C . ARG A 1 88 ? -8.637 -9.602 10.972 1.00 93.19 88 ARG A C 1
ATOM 702 O O . ARG A 1 88 ? -8.977 -10.723 10.601 1.00 93.19 88 ARG A O 1
ATOM 709 N N . ASP A 1 89 ? -8.017 -9.372 12.121 1.00 93.69 89 ASP A N 1
ATOM 710 C CA . ASP A 1 89 ? -7.686 -10.391 13.122 1.00 93.69 89 ASP A CA 1
ATOM 711 C C . ASP A 1 89 ? -6.929 -11.583 12.505 1.00 93.69 89 ASP A C 1
ATOM 713 O O . ASP A 1 89 ? -7.204 -12.753 12.765 1.00 93.69 89 ASP A O 1
ATOM 717 N N . GLY A 1 90 ? -6.001 -11.271 11.594 1.00 92.31 90 GLY A N 1
ATOM 718 C CA . GLY A 1 90 ? -5.199 -12.248 10.854 1.00 92.31 90 GLY A CA 1
ATOM 719 C C . GLY A 1 90 ? -5.916 -12.952 9.694 1.00 92.31 90 GLY A C 1
ATOM 720 O O . GLY A 1 90 ? -5.245 -13.563 8.861 1.00 92.31 90 GLY A O 1
ATOM 721 N N . LYS A 1 91 ? -7.244 -12.835 9.571 1.00 92.88 91 LYS A N 1
ATOM 722 C CA . LYS A 1 91 ? -8.030 -13.460 8.497 1.00 92.88 91 LYS A CA 1
ATOM 723 C C . LYS A 1 91 ? -8.117 -12.553 7.276 1.00 92.88 91 LYS A C 1
ATOM 725 O O . LYS A 1 91 ? -8.320 -11.348 7.407 1.00 92.88 91 LYS A O 1
ATOM 730 N N . LEU A 1 92 ? -7.980 -13.129 6.080 1.00 92.31 92 LEU A N 1
ATOM 731 C CA . LEU A 1 92 ? -8.192 -12.402 4.828 1.00 92.31 92 LEU A CA 1
ATOM 732 C C . LEU A 1 92 ? -9.660 -11.988 4.724 1.00 92.31 92 LEU A C 1
ATOM 734 O O . LEU A 1 92 ? -10.536 -12.846 4.713 1.00 92.31 92 LEU A O 1
ATOM 738 N N . VAL A 1 93 ? -9.907 -10.684 4.614 1.00 88.50 93 VAL A N 1
ATOM 739 C CA . VAL A 1 93 ? -11.259 -10.155 4.403 1.00 88.50 93 VAL A CA 1
ATOM 740 C C . VAL A 1 93 ? -11.469 -9.806 2.938 1.00 88.50 93 VAL A C 1
ATOM 742 O O . VAL A 1 93 ? -12.510 -10.107 2.358 1.00 88.50 93 VAL A O 1
ATOM 745 N N . LYS A 1 94 ? -10.467 -9.179 2.315 1.00 89.31 94 LYS A N 1
ATOM 746 C CA . LYS A 1 94 ? -10.543 -8.817 0.903 1.00 89.31 94 LYS A CA 1
ATOM 747 C C . LYS A 1 94 ? -9.165 -8.749 0.264 1.00 89.31 94 LYS A C 1
ATOM 749 O O . LYS A 1 94 ? -8.194 -8.322 0.884 1.00 89.31 94 LYS A O 1
ATOM 754 N N . ASN A 1 95 ? -9.117 -9.126 -1.003 1.00 91.69 95 ASN A N 1
ATOM 755 C CA . ASN A 1 95 ? -8.025 -8.846 -1.918 1.00 91.69 95 ASN A CA 1
ATOM 756 C C . ASN A 1 95 ? -8.650 -8.212 -3.165 1.00 91.69 95 ASN A C 1
ATOM 758 O O . ASN A 1 95 ? -9.572 -8.787 -3.746 1.00 91.69 95 ASN A O 1
ATOM 762 N N . VAL A 1 96 ? -8.223 -6.999 -3.511 1.00 90.38 96 VAL A N 1
ATOM 763 C CA . VAL A 1 96 ? -8.729 -6.261 -4.669 1.00 90.38 96 VAL A CA 1
ATOM 764 C C . VAL A 1 96 ? -7.567 -5.907 -5.571 1.00 90.38 96 VAL A C 1
ATOM 766 O O . VAL A 1 96 ? -6.618 -5.254 -5.147 1.00 90.38 96 VAL A O 1
ATOM 769 N N . ILE A 1 97 ? -7.687 -6.304 -6.833 1.00 90.56 97 ILE A N 1
ATOM 770 C CA . ILE A 1 97 ? -6.829 -5.842 -7.917 1.00 90.56 97 ILE A CA 1
ATOM 771 C C . ILE A 1 97 ? -7.620 -4.781 -8.675 1.00 90.56 97 ILE A C 1
ATOM 773 O O . ILE A 1 97 ? -8.765 -5.023 -9.072 1.00 90.56 97 ILE A O 1
ATOM 777 N N . ARG A 1 98 ? -7.041 -3.594 -8.867 1.00 88.44 98 ARG A N 1
ATOM 778 C CA . ARG A 1 98 ? -7.685 -2.562 -9.689 1.00 88.44 98 ARG A CA 1
ATOM 779 C C . ARG A 1 98 ? -7.879 -3.078 -11.113 1.00 88.44 98 ARG A C 1
ATOM 781 O O . ARG A 1 98 ? -6.977 -3.671 -11.690 1.00 88.44 98 ARG A O 1
ATOM 788 N N . LYS A 1 99 ? -9.055 -2.806 -11.691 1.00 86.50 99 LYS A N 1
ATOM 789 C CA . LYS A 1 99 ? -9.433 -3.300 -13.030 1.00 86.50 99 LYS A CA 1
ATOM 790 C C . LYS A 1 99 ? -8.488 -2.834 -14.137 1.00 86.50 99 LYS A C 1
ATOM 792 O O . LYS A 1 99 ? -8.279 -3.564 -15.097 1.00 86.50 99 LYS A O 1
ATOM 797 N N . GLN A 1 100 ? -7.975 -1.611 -14.026 1.00 90.00 100 GLN A N 1
ATOM 798 C CA . GLN A 1 100 ? -7.084 -1.017 -15.016 1.00 90.00 100 GLN A CA 1
ATOM 799 C C . GLN A 1 100 ? -5.699 -0.786 -14.402 1.00 90.00 100 GLN A C 1
ATOM 801 O O . GLN A 1 100 ? -5.619 -0.158 -13.338 1.00 90.00 100 GLN A O 1
ATOM 806 N N . PRO A 1 101 ? -4.628 -1.263 -15.061 1.00 92.44 101 PRO A N 1
ATOM 807 C CA . PRO A 1 101 ? -3.261 -0.942 -14.680 1.00 92.44 101 PRO A CA 1
ATOM 808 C C . PRO A 1 101 ? -3.003 0.567 -14.724 1.00 92.44 101 PRO A C 1
ATOM 810 O O . PRO A 1 101 ? -3.542 1.269 -15.581 1.00 92.44 101 PRO A O 1
ATOM 813 N N . ILE A 1 102 ? -2.142 1.061 -13.834 1.00 93.31 102 ILE A N 1
ATOM 814 C CA . ILE A 1 102 ? -1.802 2.487 -13.755 1.00 93.31 102 ILE A CA 1
ATOM 815 C C . ILE A 1 102 ? -0.387 2.712 -14.309 1.00 93.31 102 ILE A C 1
ATOM 817 O O . ILE A 1 102 ? 0.525 1.973 -13.926 1.00 93.31 102 ILE A O 1
ATOM 821 N N . PRO A 1 103 ? -0.186 3.694 -15.207 1.00 93.00 103 PRO A N 1
ATOM 822 C CA . PRO A 1 103 ? 1.130 4.026 -15.738 1.00 93.00 103 PRO A CA 1
ATOM 823 C C . PRO A 1 103 ? 1.966 4.841 -14.745 1.00 93.00 103 PRO A C 1
ATOM 825 O O . PRO A 1 103 ? 1.477 5.812 -14.169 1.00 93.00 103 PRO A O 1
ATOM 828 N N . TYR A 1 104 ? 3.248 4.503 -14.624 1.00 93.06 104 TYR A N 1
ATOM 829 C CA . TYR A 1 104 ? 4.238 5.282 -13.879 1.00 93.06 104 TYR A CA 1
ATOM 830 C C . TYR A 1 104 ? 5.552 5.389 -14.658 1.00 93.06 104 TYR A C 1
ATOM 832 O O . TYR A 1 104 ? 5.896 4.485 -15.419 1.00 93.06 104 TYR A O 1
ATOM 840 N N . PHE A 1 105 ? 6.307 6.466 -14.435 1.00 92.12 105 PHE A N 1
ATOM 841 C CA . PHE A 1 105 ? 7.692 6.621 -14.905 1.00 92.12 105 PHE A CA 1
ATOM 842 C C . PHE A 1 105 ? 8.672 6.060 -13.864 1.00 92.12 105 PHE A C 1
ATOM 844 O O . PHE A 1 105 ? 8.365 6.160 -12.675 1.00 92.12 105 PHE A O 1
ATOM 851 N N . PRO A 1 106 ? 9.826 5.492 -14.254 1.00 92.12 106 PRO A N 1
ATOM 852 C CA . PRO A 1 106 ? 10.859 5.101 -13.301 1.00 92.12 106 PRO A CA 1
ATOM 853 C C . PRO A 1 106 ? 11.334 6.285 -12.464 1.00 92.12 106 PRO A C 1
ATOM 855 O O . PRO A 1 106 ? 11.321 7.431 -12.913 1.00 92.12 106 PRO A O 1
ATOM 858 N N . GLY A 1 107 ? 11.790 5.989 -11.255 1.00 93.12 107 GLY A N 1
ATOM 859 C CA . GLY A 1 107 ? 12.269 6.971 -10.297 1.00 93.12 107 GLY A CA 1
ATOM 860 C C . GLY A 1 107 ? 11.452 6.965 -9.015 1.00 93.12 107 GLY A C 1
ATOM 861 O O . GLY A 1 107 ? 10.916 5.939 -8.595 1.00 93.12 107 GLY A O 1
ATOM 862 N N . ASP A 1 108 ? 11.409 8.125 -8.373 1.00 95.88 108 ASP A N 1
ATOM 863 C CA . ASP A 1 108 ? 10.868 8.320 -7.036 1.00 95.88 108 ASP A CA 1
ATOM 864 C C . ASP A 1 108 ? 9.661 9.257 -7.056 1.00 95.88 108 ASP A C 1
ATOM 866 O O . ASP A 1 108 ? 9.727 10.370 -7.580 1.00 95.88 108 ASP A O 1
ATOM 870 N N . MET A 1 109 ? 8.554 8.807 -6.471 1.00 95.88 109 MET A N 1
ATOM 871 C CA . MET A 1 109 ? 7.316 9.570 -6.425 1.00 95.88 109 MET A CA 1
ATOM 872 C C . MET A 1 109 ? 6.490 9.299 -5.172 1.00 95.88 109 MET A C 1
ATOM 874 O O . MET A 1 109 ? 6.542 8.228 -4.564 1.00 95.88 109 MET A O 1
ATOM 878 N N . PHE A 1 110 ? 5.638 10.265 -4.833 1.00 96.25 110 PHE A N 1
ATOM 879 C CA . PHE A 1 110 ? 4.568 10.071 -3.864 1.00 96.25 110 PHE A CA 1
ATOM 880 C C . PHE A 1 110 ? 3.298 9.598 -4.563 1.00 96.25 110 PHE A C 1
ATOM 882 O O . PHE A 1 110 ? 2.873 10.186 -5.558 1.00 96.25 110 PHE A O 1
ATOM 889 N N . LEU A 1 111 ? 2.676 8.555 -4.018 1.00 94.94 111 LEU A N 1
ATOM 890 C CA . LEU A 1 111 ? 1.404 8.041 -4.506 1.00 94.94 111 LEU A CA 1
ATOM 891 C C . LEU A 1 111 ? 0.244 8.542 -3.640 1.00 94.94 111 LEU A C 1
ATOM 893 O O . LEU A 1 111 ? 0.340 8.527 -2.410 1.00 94.94 111 LEU A O 1
ATOM 897 N N . PRO A 1 112 ? -0.881 8.945 -4.252 1.00 92.56 112 PRO A N 1
ATOM 898 C CA . PRO A 1 112 ? -2.107 9.193 -3.514 1.00 92.56 112 PRO A CA 1
ATOM 899 C C . PRO A 1 112 ? -2.685 7.872 -2.983 1.00 92.56 112 PRO A C 1
ATOM 901 O O . PRO A 1 112 ? -2.564 6.822 -3.618 1.00 92.56 112 PRO A O 1
ATOM 904 N N . ALA A 1 113 ? -3.364 7.924 -1.837 1.00 89.25 113 ALA A N 1
ATOM 905 C CA . ALA A 1 113 ? -4.066 6.774 -1.258 1.00 89.25 113 ALA A CA 1
ATOM 906 C C . ALA A 1 113 ? -5.098 6.161 -2.225 1.00 89.25 113 ALA A C 1
ATOM 908 O O . ALA A 1 113 ? -5.302 4.947 -2.259 1.00 89.25 113 ALA A O 1
ATOM 909 N N . GLU A 1 114 ? -5.706 7.005 -3.055 1.00 89.12 114 GLU A N 1
ATOM 910 C CA . GLU A 1 114 ? -6.676 6.664 -4.091 1.00 89.12 114 GLU A CA 1
ATOM 911 C C . GLU A 1 114 ? -6.130 5.672 -5.122 1.00 89.12 114 GLU A C 1
ATOM 913 O O . GLU A 1 114 ? -6.900 4.881 -5.669 1.00 89.12 114 GLU A O 1
ATOM 918 N N . ALA A 1 115 ? -4.810 5.661 -5.354 1.00 87.94 115 ALA A N 1
ATOM 919 C CA . ALA A 1 115 ? -4.179 4.708 -6.263 1.00 87.94 115 ALA A CA 1
ATOM 920 C C . ALA A 1 115 ? -4.441 3.253 -5.842 1.00 87.94 115 ALA A C 1
ATOM 922 O O . ALA A 1 115 ? -4.469 2.374 -6.695 1.00 87.94 115 ALA A O 1
ATOM 923 N N . PHE A 1 116 ? -4.691 3.013 -4.551 1.00 88.38 116 PHE A N 1
ATOM 924 C CA . PHE A 1 116 ? -4.892 1.690 -3.964 1.00 88.38 116 PHE A CA 1
ATOM 925 C C . PHE A 1 116 ? -6.347 1.390 -3.576 1.00 88.38 116 PHE A C 1
ATOM 927 O O . PHE A 1 116 ? -6.663 0.247 -3.262 1.00 88.38 116 PHE A O 1
ATOM 934 N N . ASP A 1 117 ? -7.247 2.376 -3.607 1.00 82.88 117 ASP A N 1
ATOM 935 C CA . ASP A 1 117 ? -8.684 2.191 -3.330 1.00 82.88 117 ASP A CA 1
ATOM 936 C C . ASP A 1 117 ? -9.007 1.469 -2.000 1.00 82.88 117 ASP A C 1
ATOM 938 O O . ASP A 1 117 ? -10.002 0.762 -1.871 1.00 82.88 117 ASP A O 1
ATOM 942 N N . PHE A 1 118 ? -8.168 1.608 -0.969 1.00 80.38 118 PHE A N 1
ATOM 943 C CA . PHE A 1 118 ? -8.386 0.869 0.281 1.00 80.38 118 PHE A CA 1
ATOM 944 C C . PHE A 1 118 ? -9.610 1.360 1.072 1.00 80.38 118 PHE A C 1
ATOM 946 O O . PHE A 1 118 ? -10.132 0.619 1.899 1.00 80.38 118 PHE A O 1
ATOM 953 N N . VAL A 1 119 ? -10.097 2.582 0.827 1.00 78.56 119 VAL A N 1
ATOM 954 C CA . VAL A 1 119 ? -11.265 3.150 1.527 1.00 78.56 119 VAL A CA 1
ATOM 955 C C . VAL A 1 119 ? -12.540 2.392 1.183 1.00 78.56 119 VAL A C 1
ATOM 957 O O . VAL A 1 119 ? -13.295 2.041 2.087 1.00 78.56 119 VAL A O 1
ATOM 960 N N . SER A 1 120 ? -12.764 2.112 -0.104 1.00 78.00 120 SER A N 1
ATOM 961 C CA . SER A 1 120 ? -13.919 1.328 -0.547 1.00 78.00 120 SER A CA 1
ATOM 962 C C . SER A 1 120 ? -13.843 -0.101 -0.014 1.00 78.00 120 SER A C 1
ATOM 964 O O . SER A 1 120 ? -14.840 -0.661 0.432 1.00 78.00 120 SER A O 1
ATOM 966 N N . VAL A 1 121 ? -12.638 -0.674 0.030 1.00 83.19 121 VAL A N 1
ATOM 967 C CA . VAL A 1 121 ? -12.425 -2.003 0.601 1.00 83.19 121 VAL A CA 1
ATOM 968 C C . VAL A 1 121 ? -12.782 -2.018 2.084 1.00 83.19 121 VAL A C 1
ATOM 970 O O . VAL A 1 121 ? -13.542 -2.883 2.513 1.00 83.19 121 VAL A O 1
ATOM 973 N N . LEU A 1 122 ? -12.283 -1.053 2.861 1.00 83.38 122 LEU A N 1
ATOM 974 C CA . LEU A 1 122 ? -12.551 -0.955 4.297 1.00 83.38 122 LEU A CA 1
ATOM 975 C C . LEU A 1 122 ? -14.032 -0.698 4.605 1.00 83.38 122 LEU A C 1
ATOM 977 O O . LEU A 1 122 ? -14.539 -1.252 5.577 1.00 83.38 122 LEU A O 1
ATOM 981 N N . SER A 1 123 ? -14.745 0.080 3.784 1.00 72.38 123 SER A N 1
ATOM 982 C CA . SER A 1 123 ? -16.184 0.298 3.975 1.00 72.38 123 SER A CA 1
ATOM 983 C C . SER A 1 123 ? -17.021 -0.940 3.632 1.00 72.38 123 SER A C 1
ATOM 985 O O . SER A 1 123 ? -17.977 -1.239 4.345 1.00 72.38 123 SER A O 1
ATOM 987 N N . MET A 1 124 ? -16.638 -1.709 2.605 1.00 70.31 124 MET A N 1
ATOM 988 C CA . MET A 1 124 ? -17.297 -2.975 2.251 1.00 70.31 124 MET A CA 1
ATOM 989 C C . MET A 1 124 ? -17.106 -4.060 3.314 1.00 70.31 124 MET A C 1
ATOM 991 O O . MET A 1 124 ? -18.027 -4.839 3.559 1.00 70.31 124 MET A O 1
ATOM 995 N N . VAL A 1 125 ? -15.933 -4.111 3.965 1.00 68.69 125 VAL A N 1
ATOM 996 C CA . VAL A 1 125 ? -15.692 -5.019 5.103 1.00 68.69 125 VAL A CA 1
ATOM 997 C C . VAL A 1 125 ? -16.749 -4.819 6.190 1.00 68.69 125 VAL A C 1
ATOM 999 O O . VAL A 1 125 ? -17.238 -5.791 6.755 1.00 68.69 125 VAL A O 1
ATOM 1002 N N . SER A 1 126 ? -17.139 -3.572 6.448 1.00 62.34 126 SER A N 1
ATOM 1003 C CA . SER A 1 126 ? -18.146 -3.245 7.458 1.00 62.34 126 SER A CA 1
ATOM 1004 C C . SER A 1 126 ? -19.585 -3.559 7.039 1.00 62.34 126 SER A C 1
ATOM 1006 O O . SER A 1 126 ? -20.439 -3.698 7.913 1.00 62.34 126 SER A O 1
ATOM 1008 N N . GLN A 1 127 ? -19.874 -3.636 5.735 1.00 59.28 127 GLN A N 1
ATOM 1009 C CA . GLN A 1 127 ? -21.225 -3.872 5.207 1.00 59.28 127 GLN A CA 1
ATOM 1010 C C . GLN A 1 127 ? -21.547 -5.364 5.054 1.00 59.28 127 GLN A C 1
ATOM 1012 O O . GLN A 1 127 ? -22.603 -5.794 5.504 1.00 59.28 127 GLN A O 1
ATOM 1017 N N . ASN A 1 128 ? -20.620 -6.174 4.529 1.00 54.47 128 ASN A N 1
ATOM 1018 C CA . ASN A 1 128 ? -20.868 -7.606 4.290 1.00 54.47 128 ASN A CA 1
ATOM 1019 C C . ASN A 1 128 ? -21.166 -8.409 5.575 1.00 54.47 128 ASN A C 1
ATOM 1021 O O . ASN A 1 128 ? -21.797 -9.461 5.517 1.00 54.47 128 ASN A O 1
ATOM 1025 N N . GLU A 1 129 ? -20.741 -7.929 6.747 1.00 53.19 129 GLU A N 1
ATOM 1026 C CA . GLU A 1 129 ? -21.108 -8.550 8.029 1.00 53.19 129 GLU A CA 1
ATOM 1027 C C . GLU A 1 129 ? -22.515 -8.176 8.502 1.00 53.19 129 GLU A C 1
ATOM 1029 O O . GLU A 1 129 ? -23.163 -8.974 9.179 1.00 53.19 129 GLU A O 1
ATOM 1034 N N . LYS A 1 130 ? -23.017 -6.997 8.118 1.00 50.28 130 LYS A N 1
ATOM 1035 C CA . LYS A 1 130 ? -24.403 -6.606 8.399 1.00 50.28 130 LYS A CA 1
ATOM 1036 C C . LYS A 1 130 ? -25.395 -7.393 7.547 1.00 50.28 130 LYS A C 1
ATOM 1038 O O . LYS A 1 130 ? -26.488 -7.661 8.017 1.00 50.28 130 LYS A O 1
ATOM 1043 N N . ASP A 1 131 ? -24.996 -7.860 6.366 1.00 44.69 131 ASP A N 1
ATOM 1044 C CA . ASP A 1 131 ? -25.863 -8.686 5.515 1.00 44.69 131 ASP A CA 1
ATOM 1045 C C . ASP A 1 131 ? -25.998 -10.143 6.000 1.00 44.69 131 ASP A C 1
ATOM 1047 O O . ASP A 1 131 ? -26.936 -10.834 5.613 1.00 44.69 131 ASP A O 1
ATOM 1051 N N . THR A 1 132 ? -25.118 -10.617 6.896 1.00 40.41 132 THR A N 1
ATOM 1052 C CA . THR A 1 132 ? -25.269 -11.949 7.527 1.00 40.41 132 THR A CA 1
ATOM 1053 C C . THR A 1 132 ? -26.205 -11.911 8.747 1.00 40.41 132 THR A C 1
ATOM 1055 O O . THR A 1 132 ? -26.780 -12.930 9.116 1.00 40.41 132 THR A O 1
ATOM 1058 N N . ASN A 1 133 ? -26.426 -10.730 9.331 1.00 40.12 133 ASN A N 1
ATOM 1059 C CA . ASN A 1 133 ? -27.452 -10.482 10.340 1.00 40.12 133 ASN A CA 1
ATOM 1060 C C . ASN A 1 133 ? -28.457 -9.491 9.759 1.00 40.12 133 ASN A C 1
ATOM 1062 O O . ASN A 1 133 ? -28.351 -8.297 10.020 1.00 40.12 133 ASN A O 1
ATOM 1066 N N . SER A 1 134 ? -29.415 -9.992 8.974 1.00 43.53 134 SER A N 1
ATOM 1067 C CA . SER A 1 134 ? -30.545 -9.239 8.421 1.00 43.53 134 SER A CA 1
ATOM 1068 C C . SER A 1 134 ? -31.249 -8.389 9.488 1.00 43.53 134 SER A C 1
ATOM 1070 O O . SER A 1 134 ? -32.214 -8.821 10.108 1.00 43.53 134 SER A O 1
ATOM 1072 N N . PHE A 1 135 ? -30.753 -7.178 9.703 1.00 40.62 135 PHE A N 1
ATOM 1073 C CA . PHE A 1 135 ? -31.345 -6.137 10.527 1.00 40.62 135 PHE A CA 1
ATOM 1074 C C . PHE A 1 135 ? -30.948 -4.793 9.917 1.00 40.62 135 PHE A C 1
ATOM 1076 O O . PHE A 1 135 ? -30.201 -3.999 10.483 1.00 40.62 135 PHE A O 1
ATOM 1083 N N . LEU A 1 136 ? -31.496 -4.524 8.735 1.00 38.22 136 LEU A N 1
ATOM 1084 C CA . LEU A 1 136 ? -32.128 -3.228 8.555 1.00 38.22 136 LEU A CA 1
ATOM 1085 C C . LEU A 1 136 ? -33.537 -3.385 9.145 1.00 38.22 136 LEU A C 1
ATOM 1087 O O . LEU A 1 136 ? -34.421 -3.855 8.428 1.00 38.22 136 LEU A O 1
ATOM 1091 N N . PRO A 1 137 ? -33.786 -3.072 10.435 1.00 37.31 137 PRO A N 1
ATOM 1092 C CA . PRO A 1 137 ? -35.149 -2.736 10.796 1.00 37.31 137 PRO A CA 1
ATOM 1093 C C . PRO A 1 137 ? -35.506 -1.524 9.937 1.00 37.31 137 PRO A C 1
ATOM 1095 O O . PRO A 1 137 ? -34.665 -0.645 9.717 1.00 37.31 137 PRO A O 1
ATOM 1098 N N . ALA A 1 138 ? -36.711 -1.530 9.374 1.00 38.62 138 ALA A N 1
ATOM 1099 C CA . ALA A 1 138 ? -37.252 -0.414 8.621 1.00 38.62 138 ALA A CA 1
ATOM 1100 C C . ALA A 1 138 ? -36.887 0.895 9.339 1.00 38.62 138 ALA A C 1
ATOM 1102 O O . ALA A 1 138 ? -37.262 1.108 10.491 1.00 38.62 138 ALA A O 1
ATOM 1103 N N . PHE A 1 139 ? -36.089 1.733 8.675 1.00 45.03 139 PHE A N 1
ATOM 1104 C CA . PHE A 1 139 ? -35.364 2.864 9.269 1.00 45.03 139 PHE A CA 1
ATOM 1105 C C . PHE A 1 139 ? -36.287 3.978 9.815 1.00 45.03 139 PHE A C 1
ATOM 1107 O O . PHE A 1 139 ? -35.799 5.018 10.234 1.00 45.03 139 PHE A O 1
ATOM 1114 N N . ASN A 1 140 ? -37.610 3.768 9.823 1.00 42.56 140 ASN A N 1
ATOM 1115 C CA . ASN A 1 140 ? -38.621 4.776 10.133 1.00 42.56 140 ASN A CA 1
ATOM 1116 C C . ASN A 1 140 ? -39.670 4.395 11.196 1.00 42.56 140 ASN A C 1
ATOM 1118 O O . ASN A 1 140 ? -40.501 5.245 11.488 1.00 42.56 140 ASN A O 1
ATOM 1122 N N . GLU A 1 141 ? -39.663 3.206 11.812 1.00 45.78 141 GLU A N 1
ATOM 1123 C CA . GLU A 1 141 ? -40.741 2.839 12.768 1.00 45.78 141 GLU A CA 1
ATOM 1124 C C . GLU A 1 141 ? -40.287 2.465 14.185 1.00 45.78 141 GLU A C 1
ATOM 1126 O O . GLU A 1 141 ? -41.116 2.136 15.027 1.00 45.78 141 GLU A O 1
ATOM 1131 N N . GLN A 1 142 ? -38.990 2.533 14.496 1.00 44.41 142 GLN A N 1
ATOM 1132 C CA . GLN A 1 142 ? -38.478 1.948 15.742 1.00 44.41 142 GLN A CA 1
ATOM 1133 C C . GLN A 1 142 ? -37.461 2.827 16.480 1.00 44.41 142 GLN A C 1
ATOM 1135 O O . GLN A 1 142 ? -36.522 2.315 17.078 1.00 44.41 142 GLN A O 1
ATOM 1140 N N . LEU A 1 143 ? -37.632 4.151 16.430 1.00 51.56 143 LEU A N 1
ATOM 1141 C CA . LEU A 1 143 ? -36.871 5.109 17.253 1.00 51.56 143 LEU A CA 1
ATOM 1142 C C . LEU A 1 143 ? -37.702 5.689 18.409 1.00 51.56 143 LEU A C 1
ATOM 1144 O O . LEU A 1 143 ? -37.191 6.446 19.226 1.00 51.56 143 LEU A O 1
ATOM 1148 N N . ASP A 1 144 ? -38.974 5.307 18.537 1.00 46.69 144 ASP A N 1
ATOM 1149 C CA . ASP A 1 144 ? -39.795 5.790 19.644 1.00 46.69 144 ASP A CA 1
ATOM 1150 C C . ASP A 1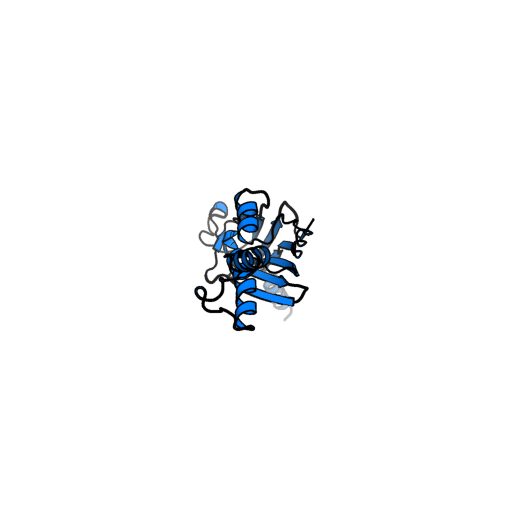 144 ? -39.502 4.963 20.912 1.00 46.69 144 ASP A C 1
ATOM 1152 O O . ASP A 1 144 ? -39.858 3.787 21.013 1.00 46.69 144 ASP A O 1
ATOM 1156 N N . GLY A 1 145 ? -38.771 5.559 21.863 1.00 54.97 145 GLY A N 1
ATOM 1157 C CA . GLY A 1 145 ? -38.554 5.009 23.209 1.00 54.97 145 GLY A CA 1
ATOM 1158 C C . GLY A 1 145 ? -37.188 4.375 23.515 1.00 54.97 145 GLY A C 1
ATOM 1159 O O . GLY A 1 145 ? -37.031 3.797 24.593 1.00 54.97 145 GLY A O 1
ATOM 1160 N N . MET A 1 146 ? -36.180 4.469 22.638 1.00 51.81 146 MET A N 1
ATOM 1161 C CA . MET A 1 146 ? -34.817 4.016 22.966 1.00 51.81 146 MET A CA 1
ATOM 1162 C C . MET A 1 146 ? -33.993 5.118 23.651 1.00 51.81 146 MET A C 1
ATOM 1164 O O . MET A 1 146 ? -33.897 6.234 23.161 1.00 51.81 146 MET A O 1
ATOM 1168 N N . GLU A 1 147 ? -33.358 4.801 24.790 1.00 61.44 147 GLU A N 1
ATOM 1169 C CA . GLU A 1 147 ? -32.460 5.730 25.496 1.00 61.44 147 GLU A CA 1
ATOM 1170 C C . GLU A 1 147 ? -31.370 6.271 24.549 1.00 61.44 147 GLU A C 1
ATOM 1172 O O . GLU A 1 147 ? -30.642 5.489 23.928 1.00 61.44 147 GLU A O 1
ATOM 1177 N N . GLY A 1 148 ? -31.221 7.601 24.484 1.00 57.38 148 GLY A N 1
ATOM 1178 C CA . GLY A 1 148 ? -30.458 8.321 23.448 1.00 5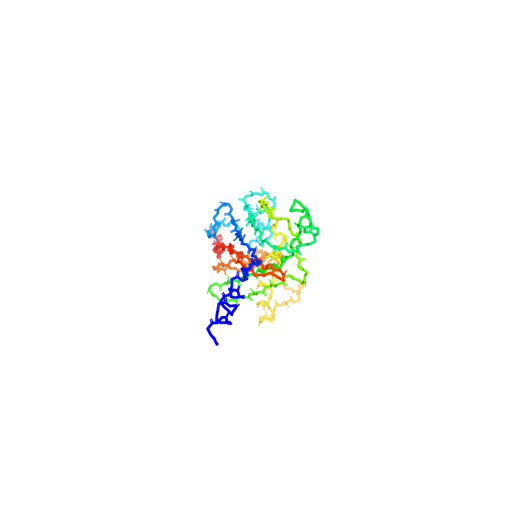7.38 148 GLY A CA 1
ATOM 1179 C C . GLY A 1 148 ? -28.980 7.935 23.260 1.00 57.38 148 GLY A C 1
ATOM 1180 O O . GLY A 1 148 ? -28.363 8.308 22.263 1.00 57.38 148 GLY A O 1
ATOM 1181 N N . GLU A 1 149 ? -28.386 7.152 24.166 1.00 53.81 149 GLU A N 1
ATOM 1182 C CA . GLU A 1 149 ? -27.047 6.577 23.979 1.00 53.81 149 GLU A CA 1
ATOM 1183 C C . GLU A 1 149 ? -27.038 5.411 22.982 1.00 53.81 149 GLU A C 1
ATOM 1185 O O . GLU A 1 149 ? -26.125 5.322 22.157 1.00 53.81 149 GLU A O 1
ATOM 1190 N N . LYS A 1 150 ? -28.060 4.542 23.018 1.00 54.16 150 LYS A N 1
ATOM 1191 C CA . LYS A 1 150 ? -28.196 3.421 22.077 1.00 54.16 150 LYS A CA 1
ATOM 1192 C C . LYS A 1 150 ? -28.539 3.926 20.681 1.00 54.16 150 LYS A C 1
ATOM 1194 O O . LYS A 1 150 ? -27.923 3.474 19.720 1.00 54.16 150 LYS A O 1
ATOM 1199 N N . GLU A 1 151 ? -29.419 4.921 20.573 1.00 55.22 151 GLU A N 1
ATOM 1200 C CA . GLU A 1 151 ? -29.711 5.588 19.298 1.00 55.22 151 GLU A CA 1
ATOM 1201 C C . GLU A 1 151 ? -28.453 6.209 18.682 1.00 55.22 151 GLU A C 1
ATOM 1203 O O . GLU A 1 151 ? -28.128 5.934 17.530 1.00 55.22 151 GLU A O 1
ATOM 1208 N N . MET A 1 152 ? -27.674 6.983 19.449 1.00 55.47 152 MET A N 1
ATOM 1209 C CA . MET A 1 152 ? -26.440 7.586 18.931 1.00 55.47 152 MET A CA 1
ATOM 1210 C C . MET A 1 152 ? -25.377 6.558 18.529 1.00 55.47 152 MET A C 1
ATOM 1212 O O . MET A 1 152 ? -24.559 6.835 17.647 1.00 55.47 152 MET A O 1
ATOM 1216 N N . GLN A 1 153 ? -25.347 5.396 19.181 1.00 55.88 153 GLN A N 1
ATOM 1217 C CA . GLN A 1 153 ? -24.420 4.320 18.848 1.00 55.88 153 GLN A CA 1
ATOM 1218 C C . GLN A 1 153 ? -24.826 3.631 17.538 1.00 55.88 153 GLN A C 1
ATOM 1220 O O . GLN A 1 153 ? -23.986 3.490 16.650 1.00 55.88 153 GLN A O 1
ATOM 1225 N N . ILE A 1 154 ? -26.119 3.342 17.363 1.00 56.53 154 ILE A N 1
ATOM 1226 C CA . ILE A 1 154 ? -26.693 2.784 16.128 1.00 56.53 154 ILE A CA 1
ATOM 1227 C C . ILE A 1 154 ? -26.515 3.758 14.952 1.00 56.53 154 ILE A C 1
ATOM 1229 O O . ILE A 1 154 ? -26.074 3.356 13.874 1.00 56.53 154 ILE A O 1
ATOM 1233 N N . LEU A 1 155 ? -26.757 5.055 15.168 1.00 56.47 155 LEU A N 1
ATOM 1234 C CA . LEU A 1 155 ? -26.565 6.096 14.152 1.00 56.47 155 LEU A CA 1
ATOM 1235 C C . LEU A 1 155 ? -25.101 6.198 13.696 1.00 56.47 155 LEU A C 1
ATOM 1237 O O . LEU A 1 155 ? -24.841 6.379 12.509 1.00 56.47 155 LEU A O 1
ATOM 1241 N N . LYS A 1 156 ? -24.132 6.046 14.609 1.00 56.78 156 LYS A N 1
ATOM 1242 C CA . LYS A 1 156 ? -22.690 6.075 14.288 1.00 56.78 156 LYS A CA 1
ATOM 1243 C C . LYS A 1 156 ? -22.207 4.805 13.600 1.00 56.78 156 LYS A C 1
ATOM 1245 O O . LYS A 1 156 ? -21.403 4.892 12.677 1.00 56.78 156 LYS A O 1
ATOM 1250 N N . GLU A 1 157 ? -22.706 3.644 14.008 1.00 58.38 157 GLU A N 1
ATOM 1251 C CA . GLU A 1 157 ? -22.421 2.370 13.341 1.00 58.38 157 GLU A CA 1
ATOM 1252 C C . GLU A 1 157 ? -23.057 2.300 11.943 1.00 58.38 157 GLU A C 1
ATOM 1254 O O . GLU A 1 157 ? -22.587 1.546 11.090 1.00 58.38 157 GLU A O 1
ATOM 1259 N N . GLY A 1 158 ? -24.108 3.085 11.686 1.00 56.09 158 GLY A N 1
ATOM 1260 C CA . GLY A 1 158 ? -24.738 3.273 10.376 1.00 56.09 158 GLY A CA 1
ATOM 1261 C C . GLY A 1 158 ? -24.050 4.287 9.453 1.00 56.09 158 GLY A C 1
ATOM 1262 O O . GLY A 1 158 ? -24.412 4.358 8.279 1.00 56.09 158 GLY A O 1
ATOM 1263 N N . MET A 1 159 ? -23.061 5.057 9.929 1.00 60.97 159 MET A N 1
ATOM 1264 C CA . MET A 1 159 ? -22.403 6.069 9.095 1.00 60.97 159 MET A CA 1
ATOM 1265 C C . MET A 1 159 ? -21.547 5.430 7.987 1.00 60.97 159 MET A C 1
ATOM 1267 O O . MET A 1 159 ? -20.785 4.490 8.253 1.00 60.97 159 MET A O 1
ATOM 1271 N N . PRO A 1 160 ? -21.597 5.963 6.751 1.00 61.84 160 PRO A N 1
ATOM 1272 C CA . PRO A 1 160 ? -20.708 5.543 5.677 1.00 61.84 160 PRO A CA 1
ATOM 1273 C C . PRO A 1 160 ? -19.240 5.623 6.109 1.00 61.84 160 PRO A C 1
ATOM 1275 O O . PRO A 1 160 ? -18.774 6.653 6.594 1.00 61.84 160 PRO A O 1
ATOM 1278 N N . GLY A 1 161 ? -18.501 4.527 5.928 1.00 72.69 161 GLY A N 1
ATOM 1279 C CA . GLY A 1 161 ? -17.078 4.465 6.264 1.00 72.69 161 GLY A CA 1
ATOM 1280 C C . GLY A 1 161 ? -16.757 4.164 7.731 1.00 72.69 161 GLY A C 1
ATOM 1281 O O . GLY A 1 161 ? -15.579 4.188 8.085 1.00 72.69 161 GLY A O 1
ATOM 1282 N N . TYR A 1 162 ? -17.744 3.838 8.574 1.00 83.00 162 TYR A N 1
ATOM 1283 C CA . TYR A 1 162 ? -17.471 3.220 9.873 1.00 83.00 162 TYR A CA 1
ATOM 1284 C C . TYR A 1 162 ? -16.741 1.881 9.689 1.00 83.00 162 TYR A C 1
ATOM 1286 O O . TYR A 1 162 ? -17.112 1.079 8.831 1.00 83.00 162 TYR A O 1
ATOM 1294 N N . MET A 1 163 ? -15.714 1.629 10.498 1.00 86.31 163 MET A N 1
ATOM 1295 C CA . MET A 1 163 ? -14.955 0.379 10.541 1.00 86.31 163 MET A CA 1
ATOM 1296 C C . MET A 1 163 ? -15.216 -0.352 11.858 1.00 86.31 163 MET A C 1
ATOM 1298 O O . MET A 1 163 ? -15.132 0.241 12.935 1.00 86.31 163 MET A O 1
ATOM 1302 N N . GLN A 1 164 ? -15.506 -1.650 11.775 1.00 85.94 164 GLN A N 1
ATOM 1303 C CA . GLN A 1 164 ? -15.711 -2.478 12.964 1.00 85.94 164 GLN A CA 1
ATOM 1304 C C . GLN A 1 164 ? -14.437 -2.550 13.829 1.00 85.94 164 GLN A C 1
ATOM 1306 O O . GLN A 1 164 ? -13.331 -2.503 13.291 1.00 85.94 164 GLN A O 1
ATOM 1311 N N . PRO A 1 165 ? -14.549 -2.676 15.164 1.00 89.31 165 PRO A N 1
ATOM 1312 C CA . PRO A 1 165 ? -13.396 -2.940 16.020 1.00 89.31 165 PRO A CA 1
ATOM 1313 C C . PRO A 1 165 ? -12.635 -4.205 15.593 1.00 89.31 165 PRO A C 1
ATOM 1315 O O . PRO A 1 165 ? -13.238 -5.174 15.138 1.00 89.31 165 PRO A O 1
ATOM 1318 N N . GLY A 1 166 ? -11.315 -4.209 15.767 1.00 91.75 166 GLY A N 1
ATOM 1319 C CA . GLY A 1 166 ? -10.452 -5.329 15.388 1.00 91.75 166 GLY A CA 1
ATOM 1320 C C . GLY A 1 166 ? -9.029 -4.896 15.049 1.00 91.75 166 GLY A C 1
ATOM 1321 O O . GLY A 1 166 ? -8.717 -3.703 14.980 1.00 91.75 166 GLY A O 1
ATOM 1322 N N . SER A 1 167 ? -8.148 -5.874 14.840 1.00 94.12 167 SER A N 1
ATOM 1323 C CA . SER A 1 167 ? -6.791 -5.634 14.345 1.00 94.12 167 SER A CA 1
ATOM 1324 C C . SER A 1 167 ? -6.770 -5.724 12.826 1.00 94.12 167 SER A C 1
ATOM 1326 O O . SER A 1 167 ? -7.056 -6.775 12.260 1.00 94.12 167 SER A O 1
ATOM 1328 N N . TYR A 1 168 ? -6.416 -4.632 12.158 1.00 94.94 168 TYR A N 1
ATOM 1329 C CA . TYR A 1 168 ? -6.351 -4.563 10.706 1.00 94.94 168 TYR A CA 1
ATOM 1330 C C . TYR A 1 168 ? -4.906 -4.595 10.226 1.00 94.94 168 TYR A C 1
ATOM 1332 O O . TYR A 1 168 ? -4.047 -3.887 10.753 1.00 94.94 168 TYR A O 1
ATOM 1340 N N . THR A 1 169 ? -4.667 -5.371 9.172 1.00 96.94 169 THR A N 1
ATOM 1341 C CA . THR A 1 169 ? -3.431 -5.352 8.388 1.00 96.94 169 THR A CA 1
ATOM 1342 C C . THR A 1 169 ? -3.780 -5.010 6.950 1.00 96.94 169 THR A C 1
ATOM 1344 O O . THR A 1 169 ? -4.546 -5.730 6.305 1.00 96.94 169 THR A O 1
ATOM 1347 N N . ILE A 1 170 ? -3.193 -3.928 6.449 1.00 95.69 170 ILE A N 1
ATOM 1348 C CA . ILE A 1 170 ? -3.304 -3.493 5.061 1.00 95.69 170 ILE A CA 1
ATOM 1349 C C . ILE A 1 170 ? -1.966 -3.735 4.384 1.00 95.69 170 ILE A C 1
ATOM 1351 O O . ILE A 1 170 ? -0.929 -3.273 4.859 1.00 95.69 170 ILE A O 1
ATOM 1355 N N . GLU A 1 171 ? -1.995 -4.456 3.274 1.00 97.38 171 GLU A N 1
ATOM 1356 C CA . GLU A 1 171 ? -0.845 -4.663 2.407 1.00 97.38 171 GLU A CA 1
ATOM 1357 C C . GLU A 1 171 ? -1.150 -4.076 1.033 1.00 97.38 171 GLU A C 1
ATOM 1359 O O . GLU A 1 171 ? -2.140 -4.436 0.390 1.00 97.38 171 GLU A O 1
ATOM 1364 N N . LEU A 1 172 ? -0.289 -3.158 0.605 1.00 96.69 172 LEU A N 1
ATOM 1365 C CA . LEU A 1 172 ? -0.354 -2.509 -0.693 1.00 96.69 172 LEU A CA 1
ATOM 1366 C C . LEU A 1 172 ? 0.805 -3.013 -1.545 1.00 96.69 172 LEU A C 1
ATOM 1368 O O . LEU A 1 172 ? 1.964 -2.962 -1.121 1.00 96.69 172 LEU A O 1
ATOM 1372 N N . SER A 1 173 ? 0.500 -3.484 -2.750 1.00 96.56 173 SER A N 1
ATOM 1373 C CA . SER A 1 173 ? 1.508 -3.985 -3.682 1.00 96.56 173 SER A CA 1
ATOM 1374 C C . SER A 1 173 ? 1.241 -3.529 -5.112 1.00 96.56 173 SER A C 1
ATOM 1376 O O . SER A 1 173 ? 0.128 -3.141 -5.474 1.00 96.56 173 SER A O 1
ATOM 1378 N N . MET A 1 174 ? 2.299 -3.553 -5.917 1.00 96.25 174 MET A N 1
ATOM 1379 C CA . MET A 1 174 ? 2.268 -3.205 -7.331 1.00 96.25 174 MET A CA 1
ATOM 1380 C C . MET A 1 174 ? 2.988 -4.288 -8.120 1.00 96.25 174 MET A C 1
ATOM 1382 O O . MET A 1 174 ? 4.026 -4.784 -7.693 1.00 96.25 174 MET A O 1
ATOM 1386 N N . GLN A 1 175 ? 2.437 -4.665 -9.266 1.00 95.06 175 GLN A N 1
ATOM 1387 C CA . GLN A 1 175 ? 3.014 -5.698 -10.121 1.00 95.06 175 GLN A CA 1
ATOM 1388 C C . GLN A 1 175 ? 3.212 -5.124 -11.524 1.00 95.06 175 GLN A C 1
ATOM 1390 O O . GLN A 1 175 ? 2.222 -4.686 -12.117 1.00 95.06 175 GLN A O 1
ATOM 1395 N N . PRO A 1 176 ? 4.447 -5.086 -12.053 1.00 94.31 176 PRO A N 1
ATOM 1396 C CA . PRO A 1 176 ? 4.688 -4.583 -13.398 1.00 94.31 176 PRO A CA 1
ATOM 1397 C C . PRO A 1 176 ? 4.001 -5.489 -14.425 1.00 94.31 176 PRO A C 1
ATOM 1399 O O . PRO A 1 176 ? 4.080 -6.715 -14.355 1.00 94.31 176 PRO A O 1
ATOM 1402 N N . VAL A 1 177 ? 3.307 -4.887 -15.386 1.00 92.06 177 VAL A N 1
ATOM 1403 C CA . VAL A 1 177 ? 2.604 -5.615 -16.445 1.00 92.06 177 VAL A CA 1
ATOM 1404 C C . VAL A 1 177 ? 3.574 -5.909 -17.583 1.00 92.06 177 VAL A C 1
ATOM 1406 O O . VAL A 1 177 ? 4.148 -4.988 -18.155 1.00 92.06 177 VAL A O 1
ATOM 1409 N N . GLY A 1 178 ? 3.728 -7.188 -17.931 1.00 88.38 178 GLY A N 1
ATOM 1410 C CA . GLY A 1 178 ? 4.542 -7.620 -19.074 1.00 88.38 178 GLY A CA 1
ATOM 1411 C C . GLY A 1 178 ? 6.047 -7.722 -18.806 1.00 88.38 178 GLY A C 1
ATOM 1412 O O . GLY A 1 178 ? 6.784 -8.095 -19.711 1.00 88.38 178 GLY A O 1
ATOM 1413 N N . TYR A 1 179 ? 6.501 -7.461 -17.577 1.00 88.44 179 TYR A N 1
ATOM 1414 C CA . TYR A 1 179 ? 7.917 -7.508 -17.209 1.00 88.44 179 TYR A CA 1
ATOM 1415 C C . TYR A 1 179 ? 8.166 -8.417 -16.012 1.00 88.44 179 TYR A C 1
ATOM 1417 O O . TYR A 1 179 ? 7.280 -8.653 -15.189 1.00 88.44 179 TYR A O 1
ATOM 1425 N N . LYS A 1 180 ? 9.397 -8.920 -15.906 1.00 86.62 180 LYS A N 1
ATOM 1426 C CA . LYS A 1 180 ? 9.860 -9.627 -14.712 1.00 86.62 180 LYS A CA 1
ATOM 1427 C C . LYS A 1 180 ? 10.380 -8.616 -13.694 1.00 86.62 180 LYS A C 1
ATOM 1429 O O . LYS A 1 180 ? 10.892 -7.563 -14.062 1.00 86.62 180 LYS A O 1
ATOM 1434 N N . GLY A 1 181 ? 10.274 -8.964 -12.421 1.00 86.31 181 GLY A N 1
ATOM 1435 C CA . GLY A 1 181 ? 10.843 -8.190 -11.324 1.00 86.31 181 GLY A CA 1
ATOM 1436 C C . GLY A 1 181 ? 9.881 -8.041 -10.156 1.00 86.31 181 GLY A C 1
ATOM 1437 O O . GLY A 1 181 ? 8.754 -8.552 -10.189 1.00 86.31 181 GLY A O 1
ATOM 1438 N N . ARG A 1 182 ? 10.352 -7.398 -9.089 1.00 90.56 182 ARG A N 1
ATOM 1439 C CA . ARG A 1 182 ? 9.637 -7.322 -7.819 1.00 90.56 182 ARG A CA 1
ATOM 1440 C C . ARG A 1 182 ? 9.518 -5.889 -7.314 1.00 90.56 182 ARG A C 1
ATOM 1442 O O . ARG A 1 182 ? 10.497 -5.194 -7.075 1.00 90.56 182 ARG A O 1
ATOM 1449 N N . ILE A 1 183 ? 8.285 -5.484 -7.016 1.00 97.12 183 ILE A N 1
ATOM 1450 C CA . ILE A 1 183 ? 8.040 -4.320 -6.164 1.00 97.12 183 ILE A CA 1
ATOM 1451 C C . ILE A 1 183 ? 7.792 -4.821 -4.748 1.00 97.12 183 ILE A C 1
ATOM 1453 O O . ILE A 1 183 ? 6.823 -5.536 -4.486 1.00 97.12 183 ILE A O 1
ATOM 1457 N N . ASN A 1 184 ? 8.671 -4.456 -3.819 1.00 98.06 184 ASN A N 1
ATOM 1458 C CA . ASN A 1 184 ? 8.467 -4.781 -2.415 1.00 98.06 184 ASN A CA 1
ATOM 1459 C C . ASN A 1 184 ? 7.213 -4.057 -1.891 1.00 98.06 184 ASN A C 1
ATOM 1461 O O . ASN A 1 184 ? 7.124 -2.832 -2.029 1.00 98.06 184 ASN A O 1
ATOM 1465 N N . PRO A 1 185 ? 6.247 -4.785 -1.304 1.00 98.06 185 PRO A N 1
ATOM 1466 C CA . PRO A 1 185 ? 5.008 -4.192 -0.826 1.00 98.06 185 PRO A CA 1
ATOM 1467 C C . PRO A 1 185 ? 5.246 -3.338 0.419 1.00 98.06 185 PRO A C 1
ATOM 1469 O O . PRO A 1 185 ? 6.261 -3.476 1.109 1.00 98.06 185 PRO A O 1
ATOM 1472 N N . VAL A 1 186 ? 4.263 -2.500 0.740 1.00 98.25 186 VAL A N 1
ATOM 1473 C CA . VAL A 1 186 ? 4.187 -1.817 2.033 1.00 98.25 186 VAL A CA 1
ATOM 1474 C C . VAL A 1 186 ? 3.060 -2.409 2.864 1.00 98.25 186 VAL A C 1
ATOM 1476 O O . VAL A 1 186 ? 1.962 -2.651 2.364 1.00 98.25 186 VAL A O 1
ATOM 1479 N N . VAL A 1 187 ? 3.335 -2.627 4.147 1.00 98.25 187 VAL A N 1
ATOM 1480 C CA . VAL A 1 187 ? 2.371 -3.158 5.109 1.00 98.25 187 VAL A CA 1
ATOM 1481 C C . VAL A 1 187 ? 2.175 -2.160 6.237 1.00 98.25 187 VAL A C 1
ATOM 1483 O O . VAL A 1 187 ? 3.134 -1.707 6.858 1.00 98.25 187 VAL A O 1
ATOM 1486 N N . PHE A 1 188 ? 0.934 -1.849 6.575 1.00 97.06 188 PHE A N 1
ATOM 1487 C CA . PHE A 1 188 ? 0.644 -1.088 7.781 1.00 97.06 188 PHE A CA 1
ATOM 1488 C C . PHE A 1 188 ? -0.511 -1.697 8.557 1.00 97.06 188 PHE A C 1
ATOM 1490 O O . PHE A 1 188 ? -1.416 -2.311 7.996 1.00 97.06 188 PHE A O 1
ATOM 1497 N N . ASN A 1 189 ? -0.433 -1.564 9.875 1.00 97.00 189 ASN A N 1
ATOM 1498 C CA . ASN A 1 189 ? -1.386 -2.153 10.801 1.00 97.00 189 ASN A CA 1
ATOM 1499 C C . ASN A 1 189 ? -2.063 -1.061 11.610 1.00 97.00 189 ASN A C 1
ATOM 1501 O O . ASN A 1 189 ? -1.458 -0.025 11.855 1.00 97.00 189 ASN A O 1
ATOM 1505 N N . PHE A 1 190 ? -3.277 -1.302 12.075 1.00 94.94 190 PHE A N 1
ATOM 1506 C CA . PHE A 1 190 ? -3.911 -0.467 13.090 1.00 94.94 190 PHE A CA 1
ATOM 1507 C C . PHE A 1 190 ? -4.890 -1.303 13.905 1.00 94.94 190 PHE A C 1
ATOM 1509 O O . PHE A 1 190 ? -5.350 -2.356 13.462 1.00 94.94 190 PHE A O 1
ATOM 1516 N N . ILE A 1 191 ? -5.183 -0.855 15.122 1.00 93.00 191 ILE A N 1
ATOM 1517 C CA . ILE A 1 191 ? -6.127 -1.529 16.012 1.00 93.00 191 ILE A CA 1
ATOM 1518 C C . ILE A 1 191 ? -7.272 -0.572 16.287 1.00 93.00 191 ILE A C 1
ATOM 1520 O O . ILE A 1 191 ? -7.067 0.505 16.842 1.00 93.00 191 ILE A O 1
ATOM 1524 N N . LEU A 1 192 ? -8.479 -0.997 15.936 1.00 90.50 192 LEU A N 1
ATOM 1525 C CA . LEU A 1 192 ? -9.703 -0.293 16.275 1.00 90.50 192 LEU A CA 1
ATOM 1526 C C . LEU A 1 192 ? -10.270 -0.895 17.552 1.00 90.50 192 LEU A C 1
ATOM 1528 O O . LEU A 1 192 ? -10.597 -2.081 17.607 1.00 90.50 192 LEU A O 1
ATOM 1532 N N . ARG A 1 193 ? -10.375 -0.079 18.598 1.00 84.50 193 ARG A N 1
ATOM 1533 C CA . ARG A 1 193 ? -10.979 -0.496 19.864 1.00 84.50 193 ARG A CA 1
ATOM 1534 C C . ARG A 1 193 ? -12.454 -0.117 19.869 1.00 84.50 193 ARG A C 1
ATOM 1536 O O . ARG A 1 193 ? -12.861 0.885 19.275 1.00 84.50 193 ARG A O 1
ATOM 1543 N N . LYS A 1 194 ? -13.268 -0.903 20.575 1.00 75.81 194 LYS A N 1
ATOM 1544 C CA . LYS A 1 194 ? -14.619 -0.467 20.936 1.00 75.81 194 LYS A CA 1
ATOM 1545 C C . LYS A 1 194 ? -14.460 0.787 21.798 1.00 75.81 194 LYS A C 1
ATOM 1547 O O . LYS A 1 194 ? -13.697 0.754 22.765 1.00 75.81 194 LYS A O 1
ATOM 1552 N N . ARG A 1 195 ? -15.114 1.899 21.436 1.00 62.69 195 ARG A N 1
ATOM 1553 C CA . ARG A 1 195 ? -15.089 3.092 22.295 1.00 62.69 195 ARG A CA 1
ATOM 1554 C C . ARG A 1 195 ? -15.615 2.686 23.677 1.00 62.69 195 ARG A C 1
ATOM 1556 O O . ARG A 1 195 ? -16.654 2.020 23.723 1.00 62.69 195 ARG A O 1
ATOM 1563 N N . PRO A 1 196 ? -14.927 3.040 24.777 1.00 50.38 196 PRO A N 1
ATOM 1564 C CA . PRO A 1 196 ? -15.495 2.851 26.100 1.00 50.38 196 PRO A CA 1
ATOM 1565 C C . PRO A 1 196 ? -16.829 3.598 26.130 1.00 50.38 196 PRO A C 1
ATOM 1567 O O . PRO A 1 196 ? -16.896 4.768 25.742 1.00 50.38 196 PR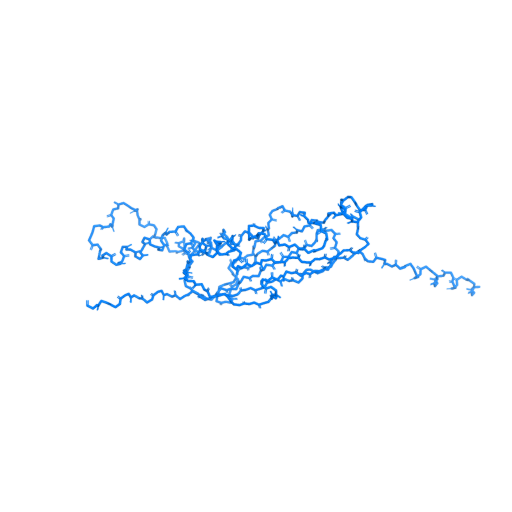O A O 1
ATOM 1570 N N . GLY A 1 197 ? -17.901 2.899 26.511 1.00 45.69 197 GLY A N 1
ATOM 1571 C CA . GLY A 1 197 ? -19.162 3.564 26.812 1.00 45.69 197 GLY A CA 1
ATOM 1572 C C . GLY A 1 197 ? -18.872 4.637 27.854 1.00 45.69 197 GLY A C 1
ATOM 1573 O O . GLY A 1 197 ? -18.113 4.389 28.794 1.00 45.69 197 GLY A O 1
ATOM 1574 N N . ARG A 1 198 ? -19.387 5.848 27.643 1.00 43.12 198 ARG A N 1
ATOM 1575 C CA . ARG A 1 198 ? -19.265 6.919 28.630 1.00 43.12 198 ARG A CA 1
ATOM 1576 C C . ARG A 1 198 ? -19.877 6.365 29.918 1.00 43.12 198 ARG A C 1
ATOM 1578 O O . ARG A 1 198 ? -21.031 5.951 29.898 1.00 43.12 198 ARG A O 1
ATOM 1585 N N . ALA A 1 199 ? -19.091 6.246 30.987 1.00 37.16 199 ALA A N 1
ATOM 1586 C CA . ALA A 1 199 ? -19.637 5.820 32.267 1.00 37.16 199 ALA A CA 1
ATOM 1587 C C . ALA A 1 199 ? -20.723 6.833 32.648 1.00 37.16 199 ALA A C 1
ATOM 1589 O O . ALA A 1 199 ? -20.440 8.032 32.699 1.00 37.16 199 ALA A O 1
ATOM 1590 N N . LYS A 1 200 ? -21.961 6.354 32.822 1.00 40.03 200 LYS A N 1
ATOM 1591 C CA . LYS A 1 200 ? -23.042 7.147 33.405 1.00 40.03 200 LYS A CA 1
ATOM 1592 C C . LYS A 1 200 ? -22.573 7.519 34.821 1.00 40.03 200 LYS A C 1
ATOM 1594 O O . LYS A 1 200 ? -22.419 6.626 35.651 1.00 40.03 200 LYS A O 1
ATOM 1599 N N . TYR A 1 201 ? -22.243 8.792 35.029 1.00 39.34 201 TYR A N 1
ATOM 1600 C CA . TYR A 1 201 ? -22.107 9.396 36.356 1.00 39.34 201 TYR A CA 1
ATOM 1601 C C . TYR A 1 201 ? -23.450 10.002 36.738 1.00 39.34 201 TYR A C 1
ATOM 1603 O O . TYR A 1 201 ? -24.077 10.601 35.833 1.00 39.34 201 TYR A O 1
#

Sequence (201 aa):
MKKYLLLLLGIAALQINAQTVEGKLTLNGKSKTTLELESNSAVELFKAFKEKKYQLRFVYEADNVEGLYAKNKEKMVIFFNVVTTVKRDGKLVKNVIRKQPIPYFPGDMFLPAEAFDFVSVLSMVSQNEKDTNSFLPAFNEQLDGMEGEKEMQILKEGMPGYMQPGSYTIELSMQPVGYKGRINPVVFNFILRKRPGRAKY

Secondary structure (DSSP, 8-state):
--TTHHHHHHHTT------EEEEEEEETTBSEEEPPPSSSBHHHHHHHHHTTSS-EEEEEEEES---BTTTSGGG-BEEEEEEEEEEETTEEEEEEE-SS-EEE-SEEEEEPGGGGTHHHHHHHHHHHTTTTS-----TTSS-TT--HHHHHHHHHHTSTTB--SEEEEEEEEEEESSSB--EEPEEEEEEEPPPPPPP--

pLDDT: mean 78.04, std 19.2, range [37.16, 98.38]

Organism: NCBI:txid754435

Foldseek 3Di:
DVVCVVVVVVVVPPPPQAKEKEWEKEKVNHLEEEDEDPAQFLVVVLVCLVVVVIWIKIAMDIGPDDADPNVDLQPGKWWKFKWKWKDWQNHTQDIDTDPGTDIDRHGMDTDRPVVRVVQVVQQVSLVVVVVVVPDPPPVPDPPPPDDVLVVVVVVQSPDRRRGDFTKMKMKIAIDTPPHDYGYRIGIYIYGGDDPPRDPDD